Protein AF-A0AAQ4FGR3-F1 (afdb_monomer_lite)

Secondary structure (DSSP, 8-state):
--------S-------HHHHIIIIIII---SS------B-HHHHHHHHHHHHHHHHHHTTTHHHHHHHHHHHHHHHHHHHHHHHHHHHTSTTHHHHHHHHHS--GGGGG-HHHHHHHHHHHHHHHTTTSSHHHHHHTTS-TT--HHHHHHHHHHHHHHHHHHHHHHHHHHHHHHHHHTT-S-GGGG--S-TTTHIIIIIHHHHHTTSSS-HHHHHHHHHHHHHHHHHHHHHHHHHHHHHHHHHH-GGGGGGHHHHHHHHHHHHHHHHGGGGBTTHHHHHHHIIIIIIIHHHHHHHHHHHIIIIIIIIHHHHHHHHHHHHTSPPPHHHHHIIIIIHHHHHHHHHHHHIIIIIHHHHHHHHH--

Foldseek 3Di:
DDDDDDDDDDPPPDADPLLCCCQCPVLVAPPDPDDQDDFDVVVLVVLVVLLVLLLVQCLVHPVSLVVLCVCLVPLLVVLLVVLLVLLVVFPQLVLLVCVLPVDPVVCVPPVVVVLVVVLCLCVLLVPLLQLVVLVVVPDDLQDPVVVVVVVSSVVSVVVVVSNSSSLSSLLRRVCVVVVHSDSVVLQDNDPDCSSLRRSVLVSLVVRPDPSVVSNVSSVVSVSSNVSSVSSSNLSSVLVVCCVVPVVCVVVSSVSSSVVSVVCSVVCSSLSGSCNVVVVVCCCVPVPSVVSLVSNLVVLCCAPPVVHLVVVQVSVCVSNVHHDDPVVSCCSNPVSNVSSVVSVVCCCVVPVVVVVVVVPVPD

pLDDT: mean 85.27, std 15.34, range [27.86, 97.88]

Sequence (362 aa):
MVEINSTFESSENATSSSEQYFRKYVLKDSGGFTLPSALDWRMALCLLLCWVCEGVSTLRGVQSIGKVTYVTSTFPYVVLLSLLAVALLQDGAVNGLKAFFVPQWERILDIEVWFKACEQSFFSLGIGIGFLVMYSSYNDFRHKVGRDAFLISIADTVTSLLAGCVVFATLGSLAHKLGTDDISQVLKGGANLGLAFVTYPEALTRIPFIPQLWSALFFFMLFLLGLGSGVAAVQAIVTVFMDQFPQLKERRSLVSISICVVSFGTGLVLCTDSGSLLRLLFDNYGVGRATFLYAVFEVVGVVWIYGWKNIVEDIEYMLEASISWYWKITWGVLSPVSLIVSDFSFRFYFLAPVGRRVFFES

Radius of gyration: 23.92 Å; chains: 1; bounding box: 80×50×67 Å

Organism: Amblyomma americanum (NCBI:txid6943)

Structure (mmCIF, N/CA/C/O backbone):
data_AF-A0AAQ4FGR3-F1
#
_entry.id   AF-A0AAQ4FGR3-F1
#
loop_
_atom_site.group_PDB
_atom_site.id
_atom_site.type_symbol
_atom_site.label_atom_id
_atom_site.label_alt_id
_atom_site.label_comp_id
_atom_site.label_asym_id
_atom_site.label_entity_id
_atom_site.label_seq_id
_atom_site.pdbx_PDB_ins_code
_atom_site.Cartn_x
_atom_site.Cartn_y
_atom_site.Cartn_z
_atom_site.occupancy
_atom_site.B_iso_or_equiv
_atom_site.auth_seq_id
_atom_site.auth_comp_id
_atom_site.auth_asym_id
_atom_site.auth_atom_id
_atom_site.pdbx_PDB_model_num
ATOM 1 N N . MET A 1 1 ? -51.787 -1.134 41.977 1.00 34.75 1 MET A N 1
ATOM 2 C CA . MET A 1 1 ? -51.231 -2.398 41.461 1.00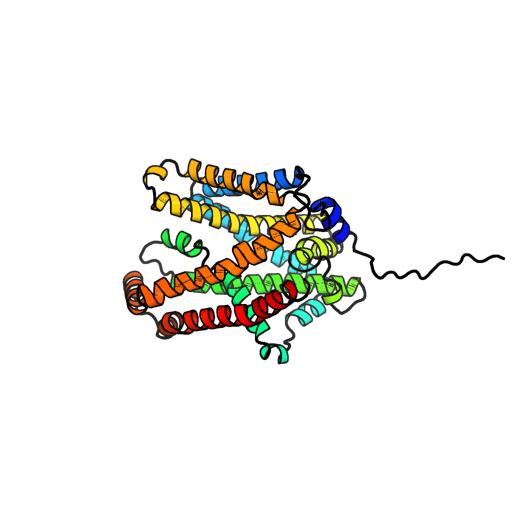 34.75 1 MET A CA 1
ATOM 3 C C . MET A 1 1 ? -51.643 -2.500 39.999 1.00 34.75 1 MET A C 1
ATOM 5 O O . MET A 1 1 ? -52.722 -2.993 39.723 1.00 34.75 1 MET A O 1
ATOM 9 N N . VAL A 1 2 ? -50.865 -1.901 39.095 1.00 27.86 2 VAL A N 1
ATOM 10 C CA . VAL A 1 2 ? -50.921 -2.154 37.645 1.00 27.86 2 VAL A CA 1
ATOM 11 C C . VAL A 1 2 ? -49.477 -2.030 37.166 1.00 27.86 2 VAL A C 1
ATOM 13 O O . VAL A 1 2 ? -48.814 -1.037 37.461 1.00 27.86 2 VAL A O 1
ATOM 16 N N . GLU A 1 3 ? -48.984 -3.112 36.578 1.00 27.91 3 GLU A N 1
ATOM 17 C CA . GLU A 1 3 ? -47.585 -3.401 36.281 1.00 27.91 3 GLU A CA 1
ATOM 18 C C . GLU A 1 3 ? -47.019 -2.536 35.150 1.00 27.91 3 GLU A C 1
ATOM 20 O O . GLU A 1 3 ? -47.664 -2.290 34.132 1.00 27.91 3 GLU A O 1
ATOM 25 N N . ILE A 1 4 ? -45.766 -2.115 35.336 1.00 33.88 4 ILE A N 1
ATOM 26 C CA . ILE A 1 4 ? -44.890 -1.597 34.287 1.00 33.88 4 ILE A CA 1
ATOM 27 C C . ILE A 1 4 ? -44.341 -2.824 33.558 1.00 33.88 4 ILE A C 1
ATOM 29 O O . ILE A 1 4 ? -43.437 -3.481 34.068 1.00 33.88 4 ILE A O 1
ATOM 33 N N . ASN A 1 5 ? -44.897 -3.149 32.392 1.00 28.62 5 ASN A N 1
ATOM 34 C CA . ASN A 1 5 ? -44.370 -4.218 31.551 1.00 28.62 5 ASN A CA 1
ATOM 35 C C . ASN A 1 5 ? -43.304 -3.631 30.617 1.00 28.62 5 ASN A C 1
ATOM 37 O O . ASN A 1 5 ? -43.600 -3.111 29.541 1.00 28.62 5 ASN A O 1
ATOM 41 N N . SER A 1 6 ? -42.060 -3.644 31.084 1.00 37.97 6 SER A N 1
ATOM 42 C CA . SER A 1 6 ? -40.881 -3.513 30.239 1.00 37.97 6 SER A CA 1
ATOM 43 C C . SER A 1 6 ? -40.409 -4.900 29.801 1.00 37.97 6 SER A C 1
ATOM 45 O O . SER A 1 6 ? -40.570 -5.874 30.530 1.00 37.97 6 SER A O 1
ATOM 47 N N . THR A 1 7 ? -39.721 -4.922 28.657 1.00 35.66 7 THR A N 1
ATOM 48 C CA . THR A 1 7 ? -38.793 -5.947 28.138 1.00 35.66 7 THR A CA 1
ATOM 49 C C . THR A 1 7 ? -39.303 -6.929 27.075 1.00 35.66 7 THR A C 1
ATOM 51 O O . THR A 1 7 ? -40.356 -7.540 27.202 1.00 35.66 7 THR A O 1
ATOM 54 N N . PHE A 1 8 ? -38.434 -7.087 26.063 1.00 34.16 8 PHE A N 1
ATOM 55 C CA . PHE A 1 8 ? -38.411 -8.075 24.975 1.00 34.16 8 PHE A CA 1
ATOM 56 C C . PHE A 1 8 ? -39.063 -7.714 23.630 1.00 34.16 8 PHE A C 1
ATOM 58 O O . PHE A 1 8 ? -39.776 -8.516 23.042 1.00 34.16 8 PHE A O 1
ATOM 65 N N . GLU A 1 9 ? -38.665 -6.577 23.050 1.00 29.97 9 GLU A N 1
ATOM 66 C CA . GLU A 1 9 ? -38.444 -6.516 21.595 1.00 29.97 9 GLU A CA 1
ATOM 67 C C . GLU A 1 9 ? -36.927 -6.540 21.325 1.00 29.97 9 GLU A C 1
ATOM 69 O O . GLU A 1 9 ? -36.209 -5.565 21.532 1.00 29.97 9 GLU A O 1
ATOM 74 N N . SER A 1 10 ? -36.445 -7.737 20.984 1.00 32.75 10 SER A N 1
ATOM 75 C CA . SER A 1 10 ? -35.204 -8.091 20.273 1.00 32.75 10 SER A CA 1
ATOM 76 C C . SER A 1 10 ? -34.158 -6.985 20.025 1.00 32.75 10 SER A C 1
ATOM 78 O O . SER A 1 10 ? -34.197 -6.259 19.031 1.00 32.75 10 SER A O 1
ATOM 80 N N . SER A 1 11 ? -33.118 -6.976 20.863 1.00 36.41 11 SER A N 1
ATOM 81 C CA . SER A 1 11 ? -31.821 -6.317 20.639 1.00 36.41 11 SER A CA 1
ATOM 82 C C . SER A 1 11 ? -30.967 -7.057 19.582 1.00 36.41 11 SER A C 1
ATOM 84 O O . SER A 1 11 ? -29.816 -7.398 19.844 1.00 36.41 11 SER A O 1
ATOM 86 N N . GLU A 1 12 ? -31.499 -7.330 18.388 1.00 43.62 12 GLU A N 1
ATOM 87 C CA . GLU A 1 12 ? -30.732 -7.990 17.306 1.00 43.62 12 GLU A CA 1
ATOM 88 C C . GLU A 1 12 ? -30.116 -7.009 16.287 1.00 43.62 12 GLU A C 1
ATOM 90 O O . GLU A 1 12 ? -29.314 -7.416 15.459 1.00 43.62 12 GLU A O 1
ATOM 95 N N . ASN A 1 13 ? -30.390 -5.700 16.392 1.00 48.69 13 ASN A N 1
ATOM 96 C CA . ASN A 1 13 ? -29.859 -4.668 15.478 1.00 48.69 13 ASN A CA 1
ATOM 97 C C . ASN A 1 13 ? -29.156 -3.492 16.193 1.00 48.69 13 ASN A C 1
ATOM 99 O O . ASN A 1 13 ? -29.149 -2.358 15.707 1.00 48.69 13 ASN A O 1
ATOM 103 N N . ALA A 1 14 ? -28.564 -3.723 17.368 1.00 63.44 14 ALA A N 1
ATOM 104 C CA . ALA A 1 14 ? -27.806 -2.689 18.071 1.00 63.44 14 ALA A CA 1
ATOM 105 C C . ALA A 1 14 ? -26.410 -2.496 17.437 1.00 63.44 14 ALA A C 1
ATOM 107 O O . ALA A 1 14 ? -25.442 -3.158 17.798 1.00 63.44 14 ALA A O 1
ATOM 108 N N . THR A 1 15 ? -26.293 -1.570 16.481 1.00 74.94 15 THR A N 1
ATOM 109 C CA . THR A 1 15 ? -25.000 -1.140 15.905 1.00 74.94 15 THR A CA 1
ATOM 110 C C . THR A 1 15 ? -24.179 -0.349 16.928 1.00 74.94 15 THR A C 1
ATOM 112 O O . THR A 1 15 ? -24.751 0.470 17.653 1.00 74.94 15 THR A O 1
ATOM 115 N N . SER A 1 16 ? -22.850 -0.508 16.961 1.00 81.06 16 SER A N 1
ATOM 116 C CA . SER A 1 16 ? -22.011 0.245 17.907 1.00 81.06 16 SER A CA 1
ATOM 117 C C . SER A 1 16 ? -21.989 1.749 17.613 1.00 81.06 16 SER A C 1
ATOM 119 O O . SER A 1 16 ? -22.171 2.189 16.476 1.00 81.06 16 SER A O 1
ATOM 121 N N . SER A 1 17 ? -21.704 2.562 18.636 1.00 86.69 17 SER A N 1
ATOM 122 C CA . SER A 1 17 ? -21.583 4.018 18.476 1.00 86.69 17 SER A CA 1
ATOM 123 C C . SER A 1 17 ? -20.486 4.413 17.480 1.00 86.69 17 SER A C 1
ATOM 125 O O . SER A 1 17 ? -20.657 5.380 16.741 1.00 86.69 17 SER A O 1
ATOM 127 N N . SER A 1 18 ? -19.380 3.659 17.421 1.00 86.25 18 SER A N 1
ATOM 128 C CA . SER A 1 18 ? -18.314 3.878 16.434 1.00 86.25 18 SER A CA 1
ATOM 129 C C . SER A 1 18 ? -18.787 3.583 15.010 1.00 86.25 18 SER A C 1
ATOM 131 O O . SER A 1 18 ? -18.474 4.340 14.092 1.00 86.25 18 SER A O 1
ATOM 133 N N . GLU A 1 19 ? -19.600 2.542 14.821 1.00 86.06 19 GLU A N 1
ATOM 134 C CA . GLU A 1 19 ? -20.163 2.194 13.517 1.00 86.06 19 GLU A CA 1
ATOM 135 C C . GLU A 1 19 ? -21.162 3.245 13.038 1.00 86.06 19 GLU A C 1
ATOM 137 O O . GLU A 1 19 ? -21.100 3.690 11.890 1.00 86.06 19 GLU A O 1
ATOM 142 N N . GLN A 1 20 ? -22.049 3.699 13.928 1.00 87.38 20 GLN A N 1
ATOM 143 C CA . GLN A 1 20 ? -22.997 4.766 13.613 1.00 87.38 20 GLN A CA 1
ATOM 144 C C . GLN A 1 20 ? -22.287 6.075 13.280 1.00 87.38 20 GLN A C 1
ATOM 146 O O . GLN A 1 20 ? -22.668 6.740 12.316 1.00 87.38 20 GLN A O 1
ATOM 151 N N . TYR A 1 21 ? -21.246 6.431 14.037 1.00 90.25 21 TYR A N 1
ATOM 152 C CA . TYR A 1 21 ? -20.429 7.605 13.751 1.00 90.25 21 TYR A CA 1
ATOM 153 C C . TYR A 1 21 ? -19.789 7.503 12.363 1.00 90.25 21 TYR A C 1
ATOM 155 O O . TYR A 1 21 ? -19.942 8.408 11.543 1.00 90.25 21 TYR A O 1
ATOM 163 N N . PHE A 1 22 ? -19.139 6.381 12.052 1.00 89.19 22 PHE A N 1
ATOM 164 C CA . PHE A 1 22 ? -18.486 6.209 10.759 1.00 89.19 22 PHE A CA 1
ATOM 165 C C . PHE A 1 22 ? -19.486 6.240 9.593 1.00 89.19 22 PHE A C 1
ATOM 167 O O . PHE A 1 22 ? -19.300 6.994 8.642 1.00 89.19 22 PHE A O 1
ATOM 174 N N . ARG A 1 23 ? -20.597 5.501 9.681 1.00 86.25 23 ARG A N 1
ATOM 175 C CA . ARG A 1 23 ? -21.590 5.434 8.597 1.00 86.25 23 ARG A CA 1
ATOM 176 C C . ARG A 1 23 ? -22.371 6.732 8.408 1.00 86.25 23 ARG A C 1
ATOM 178 O O . ARG A 1 23 ? -22.499 7.206 7.284 1.00 86.25 23 ARG A O 1
ATOM 185 N N . LYS A 1 24 ? -22.901 7.314 9.488 1.00 86.44 24 LYS A N 1
ATOM 186 C CA . LYS A 1 24 ? -23.824 8.459 9.397 1.00 86.44 24 LYS A CA 1
ATOM 187 C C . LYS A 1 24 ? -23.121 9.809 9.406 1.00 86.44 24 LYS A C 1
ATOM 189 O O . LYS A 1 24 ? -23.613 10.737 8.775 1.00 86.44 24 LYS A O 1
ATOM 194 N N . TYR A 1 25 ? -22.013 9.944 10.134 1.00 88.56 25 TYR A N 1
ATOM 195 C CA . TYR A 1 25 ? -21.325 11.228 10.279 1.00 88.56 25 TYR A CA 1
ATOM 196 C C . TYR A 1 25 ? -20.150 11.378 9.312 1.00 88.56 25 TYR A C 1
ATOM 198 O O . TYR A 1 25 ? -20.021 12.432 8.693 1.00 88.56 25 TYR A O 1
ATOM 206 N N . VAL A 1 26 ? -19.305 10.347 9.187 1.00 88.75 26 VAL A N 1
ATOM 207 C CA . VAL A 1 26 ? -18.099 10.401 8.341 1.00 88.75 26 VAL A CA 1
ATOM 208 C C . VAL A 1 26 ? -18.427 10.120 6.876 1.00 88.75 26 VAL A C 1
ATOM 210 O O . VAL A 1 26 ? -18.054 10.911 6.018 1.00 88.75 26 VAL A O 1
ATOM 213 N N . LEU A 1 27 ? -19.112 9.008 6.591 1.00 86.56 27 LEU A N 1
ATOM 214 C CA . LEU A 1 27 ? -19.448 8.607 5.220 1.00 86.56 27 LEU A CA 1
ATOM 215 C C . LEU A 1 27 ? -20.730 9.260 4.700 1.00 86.56 27 LEU A C 1
ATOM 217 O O . LEU A 1 27 ? -20.832 9.499 3.504 1.00 86.56 27 LEU A O 1
ATOM 221 N N . LYS A 1 28 ? -21.697 9.533 5.589 1.00 85.81 28 LYS A N 1
ATOM 222 C CA . LYS A 1 28 ? -23.061 9.967 5.226 1.00 85.81 28 LYS A CA 1
ATOM 223 C C . LYS A 1 28 ? -23.691 9.046 4.174 1.00 85.81 28 LYS A C 1
ATOM 225 O O . LYS A 1 28 ? -24.294 9.511 3.212 1.00 85.81 28 LYS A O 1
ATOM 230 N N . ASP A 1 29 ? -23.511 7.743 4.376 1.00 75.69 29 ASP A N 1
ATOM 231 C CA . ASP A 1 29 ? -23.893 6.711 3.413 1.00 75.69 29 ASP A CA 1
ATOM 232 C C . ASP A 1 29 ? -25.408 6.739 3.148 1.00 75.69 29 ASP A C 1
ATOM 234 O O . ASP A 1 29 ? -26.209 6.744 4.091 1.00 75.69 29 ASP A O 1
ATOM 238 N N . SER A 1 30 ? -25.796 6.756 1.871 1.00 69.06 30 SER A N 1
ATOM 239 C CA . SER A 1 30 ? -27.199 6.752 1.440 1.00 69.06 30 SER A CA 1
ATOM 240 C C . SER A 1 30 ? -27.869 5.378 1.572 1.00 69.06 30 SER A C 1
ATOM 242 O O . SER A 1 30 ? -29.092 5.279 1.463 1.00 69.06 30 SER A O 1
ATOM 244 N N . GLY A 1 31 ? -27.104 4.315 1.850 1.00 64.81 31 GLY A N 1
ATOM 245 C CA . GLY A 1 31 ? -27.625 2.967 2.086 1.00 64.81 31 GLY A CA 1
ATOM 246 C C . GLY A 1 31 ? -27.984 2.184 0.818 1.00 64.81 31 GLY A C 1
ATOM 247 O O . GLY A 1 31 ? -28.632 1.143 0.926 1.00 64.81 31 GLY A O 1
ATOM 248 N N . GLY A 1 32 ? -27.572 2.640 -0.371 1.00 64.62 32 GLY A N 1
ATOM 249 C CA . GLY A 1 32 ? -27.809 1.948 -1.644 1.00 64.62 32 GLY A CA 1
ATOM 250 C C . GLY A 1 32 ? -27.098 2.588 -2.843 1.00 64.62 32 GLY A C 1
ATOM 251 O O . GLY A 1 32 ? -26.459 3.628 -2.716 1.00 64.62 32 GLY A O 1
ATOM 252 N N . PHE A 1 33 ? -27.209 1.971 -4.030 1.00 66.00 33 PHE A N 1
ATOM 253 C CA . PHE A 1 33 ? -26.693 2.552 -5.281 1.00 66.00 33 PHE A CA 1
ATOM 254 C C . PHE A 1 33 ? -27.638 3.660 -5.766 1.00 66.00 33 PHE A C 1
ATOM 256 O O . PHE A 1 33 ? -28.477 3.463 -6.643 1.00 66.00 33 PHE A O 1
ATOM 263 N N . THR A 1 34 ? -27.543 4.825 -5.136 1.00 67.81 34 THR A N 1
ATOM 264 C CA . THR A 1 34 ? -28.207 6.054 -5.574 1.00 67.81 34 THR A CA 1
ATOM 265 C C . THR A 1 34 ? -27.276 6.854 -6.479 1.00 67.81 34 THR A C 1
ATOM 267 O O . THR A 1 34 ? -26.056 6.719 -6.393 1.00 67.81 34 THR A O 1
ATOM 270 N N . LEU A 1 35 ? -27.827 7.696 -7.361 1.00 71.25 35 LEU A N 1
ATOM 271 C CA . LEU A 1 35 ? -26.987 8.669 -8.062 1.00 71.25 35 LEU A CA 1
ATOM 272 C C . LEU A 1 35 ? -26.280 9.553 -7.015 1.00 71.25 35 LEU A C 1
ATOM 274 O O . LEU A 1 35 ? -26.963 9.991 -6.086 1.00 71.25 35 LEU A O 1
ATOM 278 N N . PRO A 1 36 ? -24.972 9.845 -7.168 1.00 73.50 36 PRO A N 1
ATOM 279 C CA . PRO A 1 36 ? -24.259 10.753 -6.276 1.00 73.50 36 PRO A CA 1
ATOM 280 C C . PRO A 1 36 ? -25.017 12.075 -6.156 1.00 73.50 36 PRO A C 1
ATOM 282 O O . PRO A 1 36 ? -25.171 12.788 -7.150 1.00 73.50 36 PRO A O 1
ATOM 285 N N . SER A 1 37 ? -25.539 12.375 -4.967 1.00 73.00 37 SER A N 1
ATOM 286 C CA . SER A 1 37 ? -26.516 13.459 -4.808 1.00 73.00 37 SER A CA 1
ATOM 287 C C . SER A 1 37 ? -25.929 14.678 -4.101 1.00 73.00 37 SER A C 1
ATOM 289 O O . SER A 1 37 ? -26.209 15.816 -4.484 1.00 73.00 37 SER A O 1
ATOM 291 N N . ALA A 1 38 ? -25.055 14.453 -3.117 1.00 82.44 38 ALA A N 1
ATOM 292 C CA . ALA A 1 38 ? -24.454 15.507 -2.312 1.00 82.44 38 ALA A CA 1
ATOM 293 C C . ALA A 1 38 ? -22.955 15.270 -2.102 1.00 82.44 38 ALA A C 1
ATOM 295 O O . ALA A 1 38 ? -22.536 14.209 -1.642 1.00 82.44 38 ALA A O 1
ATOM 296 N N . LEU A 1 39 ? -22.150 16.292 -2.404 1.00 90.12 39 LEU A N 1
ATOM 297 C CA . LEU A 1 39 ? -20.720 16.319 -2.103 1.00 90.12 39 LEU A CA 1
ATOM 298 C C . LEU A 1 39 ? -20.502 16.690 -0.631 1.00 90.12 39 LEU A C 1
ATOM 300 O O . LEU A 1 39 ? -20.933 17.757 -0.183 1.00 90.12 39 LEU A O 1
ATOM 304 N N . ASP A 1 40 ? -19.769 15.864 0.114 1.00 91.81 40 ASP A N 1
ATOM 305 C CA . ASP A 1 40 ? -19.286 16.238 1.438 1.00 91.81 40 ASP A CA 1
ATOM 306 C C . ASP A 1 40 ? -18.038 17.119 1.320 1.00 91.81 40 ASP A C 1
ATOM 308 O O . ASP A 1 40 ? -16.927 16.654 1.051 1.00 91.81 40 ASP A O 1
ATOM 312 N N . TRP A 1 41 ? -18.213 18.416 1.573 1.00 92.88 41 TRP A N 1
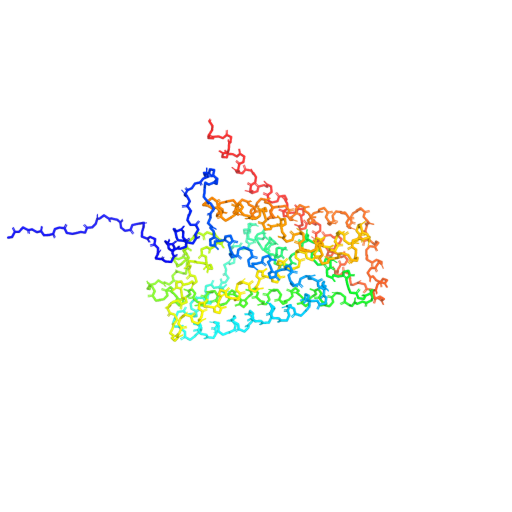ATOM 313 C CA . TRP A 1 41 ? -17.126 19.392 1.518 1.00 92.88 41 TRP A CA 1
ATOM 314 C C . TRP A 1 41 ? -15.984 19.095 2.504 1.00 92.88 41 TRP A C 1
ATOM 316 O O . TRP A 1 41 ? -14.841 19.461 2.231 1.00 92.88 41 TRP A O 1
ATOM 326 N N . ARG A 1 42 ? -16.257 18.432 3.639 1.00 94.62 42 ARG A N 1
ATOM 327 C CA . ARG A 1 42 ? -15.224 18.073 4.624 1.00 94.62 42 ARG A CA 1
ATOM 328 C C . ARG A 1 42 ? -14.339 16.968 4.074 1.00 94.62 42 ARG A C 1
ATOM 330 O O . ARG A 1 42 ? -13.120 17.066 4.168 1.00 94.62 42 ARG A O 1
ATOM 337 N N . MET A 1 43 ? -14.951 15.958 3.455 1.00 93.31 43 MET A N 1
ATOM 338 C CA . MET A 1 43 ? -14.214 14.886 2.791 1.00 93.31 43 MET A CA 1
ATOM 339 C C . MET A 1 43 ? -13.436 15.424 1.587 1.00 93.31 43 MET A C 1
ATOM 341 O O . MET A 1 43 ? -12.268 15.084 1.420 1.00 93.31 43 MET A O 1
ATOM 345 N N . ALA A 1 44 ? -14.032 16.335 0.812 1.00 95.94 44 ALA A N 1
ATOM 346 C CA . ALA A 1 44 ? -13.350 17.007 -0.292 1.00 95.94 44 ALA A CA 1
ATOM 347 C C . ALA A 1 44 ? -12.133 17.825 0.181 1.00 95.94 44 ALA A C 1
ATOM 349 O O . ALA A 1 44 ? -11.099 17.817 -0.482 1.00 95.94 44 ALA A O 1
ATOM 350 N N . LEU A 1 45 ? -12.209 18.489 1.341 1.00 97.00 45 LEU A N 1
ATOM 351 C CA . LEU A 1 45 ? -11.071 19.209 1.924 1.00 97.00 45 LEU A CA 1
ATOM 352 C C . LEU A 1 45 ? -9.964 18.251 2.384 1.00 97.00 45 LEU A C 1
ATOM 354 O O . LEU A 1 45 ? -8.789 18.522 2.138 1.00 97.00 45 LEU A O 1
ATOM 358 N N . CYS A 1 46 ? -10.317 17.120 2.999 1.00 96.75 46 CYS A N 1
ATOM 359 C CA . CYS A 1 46 ? -9.350 16.073 3.337 1.00 96.75 46 CYS A CA 1
ATOM 360 C C . CYS A 1 46 ? -8.685 15.493 2.080 1.00 96.75 46 CYS A C 1
ATOM 362 O O . CYS A 1 46 ? -7.468 15.336 2.051 1.00 96.75 46 CYS A O 1
ATOM 364 N N . LEU A 1 47 ? -9.460 15.237 1.021 1.00 96.75 47 LEU A N 1
ATOM 365 C CA . LEU A 1 47 ? -8.941 14.771 -0.264 1.00 96.75 47 LEU A CA 1
ATOM 366 C C . LEU A 1 47 ? -7.988 15.803 -0.884 1.00 96.75 47 LEU A C 1
ATOM 368 O O . LEU A 1 47 ? -6.910 15.440 -1.350 1.00 96.75 47 LEU A O 1
ATOM 372 N N . LEU A 1 48 ? -8.351 17.089 -0.850 1.00 97.88 48 LEU A N 1
ATOM 373 C CA . LEU A 1 48 ? -7.490 18.179 -1.309 1.00 97.88 48 LEU A CA 1
ATOM 374 C C . LEU A 1 48 ? -6.168 18.198 -0.537 1.00 97.88 48 LEU A C 1
ATOM 376 O O . LEU A 1 48 ? -5.110 18.311 -1.149 1.00 97.88 48 LEU A O 1
ATOM 380 N N . LEU A 1 49 ? -6.218 18.055 0.791 1.00 97.50 49 LEU A N 1
ATOM 381 C CA . LEU A 1 49 ? -5.021 17.988 1.627 1.00 97.50 49 LEU A CA 1
ATOM 382 C C . LEU A 1 49 ? -4.114 16.821 1.213 1.00 97.50 49 LEU A C 1
ATOM 384 O O . LEU A 1 49 ? -2.914 17.035 1.049 1.00 97.50 49 LEU A O 1
ATOM 388 N N . CYS A 1 50 ? -4.669 15.625 0.982 1.00 97.19 50 CYS A N 1
ATOM 389 C CA . CYS A 1 50 ? -3.903 14.469 0.507 1.00 97.19 50 CYS A CA 1
ATOM 390 C C . CYS A 1 50 ? -3.184 14.773 -0.816 1.00 97.19 50 CYS A C 1
ATOM 392 O O . CYS A 1 50 ? -1.964 14.633 -0.891 1.00 97.19 50 CYS A O 1
ATOM 394 N N . TRP A 1 51 ? -3.897 15.282 -1.827 1.00 97.69 51 TRP A N 1
ATOM 395 C CA . TRP A 1 51 ? -3.297 15.601 -3.129 1.00 97.69 51 TRP A CA 1
ATOM 396 C C . TRP A 1 51 ? -2.282 16.742 -3.070 1.00 97.69 51 TRP A C 1
ATOM 398 O O . TRP A 1 51 ? -1.294 16.718 -3.802 1.00 97.69 51 TRP A O 1
ATOM 408 N N . VAL A 1 52 ? -2.477 17.729 -2.191 1.00 97.00 52 VAL A N 1
ATOM 409 C CA . VAL A 1 52 ? -1.479 18.779 -1.945 1.00 97.00 52 VAL A CA 1
ATOM 410 C C . VAL A 1 52 ? -0.218 18.175 -1.329 1.00 97.00 52 VAL A C 1
ATOM 412 O O . VAL A 1 52 ? 0.881 18.466 -1.800 1.00 97.00 52 VAL A O 1
ATOM 415 N N . CYS A 1 53 ? -0.348 17.309 -0.321 1.00 96.12 53 CYS A N 1
ATOM 416 C CA . CYS A 1 53 ? 0.789 16.620 0.285 1.00 96.12 53 CYS A CA 1
ATOM 417 C C . CYS A 1 53 ? 1.541 15.746 -0.732 1.00 96.12 53 CYS A C 1
ATOM 419 O O . CYS A 1 53 ? 2.771 15.804 -0.788 1.00 96.12 53 CYS A O 1
ATOM 421 N N . GLU A 1 54 ? 0.836 14.983 -1.568 1.00 95.69 54 GLU A N 1
ATOM 422 C CA . GLU A 1 54 ? 1.438 14.156 -2.623 1.00 95.69 54 GLU A CA 1
ATOM 423 C C . GLU A 1 54 ? 2.118 14.995 -3.712 1.00 95.69 54 GLU A C 1
ATOM 425 O O . GLU A 1 54 ? 3.266 14.732 -4.090 1.00 95.69 54 GLU A O 1
ATOM 430 N N . GLY A 1 55 ? 1.453 16.056 -4.174 1.00 94.69 55 GLY A N 1
ATOM 431 C CA . GLY A 1 55 ? 1.992 16.987 -5.161 1.00 94.69 55 GLY A CA 1
ATOM 432 C C . GLY A 1 55 ? 3.278 17.635 -4.663 1.00 94.69 55 GLY A C 1
ATOM 433 O O . GLY A 1 55 ? 4.311 17.538 -5.322 1.00 94.69 55 GLY A O 1
ATOM 434 N N . VAL A 1 56 ? 3.258 18.202 -3.450 1.00 94.12 56 VAL A N 1
ATOM 435 C CA . VAL A 1 56 ? 4.444 18.796 -2.806 1.00 94.12 56 VAL A CA 1
ATOM 436 C C . VAL A 1 56 ? 5.577 17.774 -2.674 1.00 94.12 56 VAL A C 1
ATOM 438 O O . VAL A 1 56 ? 6.729 18.090 -2.981 1.00 94.12 56 VAL A O 1
ATOM 441 N N . SER A 1 57 ? 5.257 16.538 -2.283 1.00 94.62 57 SER A N 1
ATOM 442 C CA . SER A 1 57 ? 6.237 15.460 -2.108 1.00 94.62 57 SER A CA 1
ATOM 443 C C . SER A 1 57 ? 6.937 15.065 -3.412 1.00 94.62 57 SER A C 1
ATOM 445 O O . SER A 1 57 ? 8.105 14.671 -3.379 1.00 94.62 57 SER A O 1
ATOM 447 N N . THR A 1 58 ? 6.273 15.221 -4.562 1.00 94.00 58 THR A N 1
ATOM 448 C CA . THR A 1 58 ? 6.795 14.832 -5.884 1.00 94.00 58 THR A CA 1
ATOM 449 C C . THR A 1 58 ? 7.416 15.983 -6.688 1.00 94.00 58 THR A C 1
ATOM 451 O O . THR A 1 58 ? 8.044 15.727 -7.718 1.00 94.00 58 THR A O 1
ATOM 454 N N . LEU A 1 59 ? 7.361 17.239 -6.212 1.00 90.50 59 LEU A N 1
ATOM 455 C CA . LEU A 1 59 ? 7.842 18.421 -6.957 1.00 90.50 59 LEU A CA 1
ATOM 456 C C . LEU A 1 59 ? 9.302 18.328 -7.423 1.00 90.50 59 LEU A C 1
ATOM 458 O O . LEU A 1 59 ? 9.617 18.739 -8.538 1.00 90.50 59 LEU A O 1
ATOM 462 N N . ARG A 1 60 ? 10.201 17.800 -6.579 1.00 88.62 60 ARG A N 1
ATOM 463 C CA . ARG A 1 60 ? 11.622 17.578 -6.937 1.00 88.62 60 ARG A CA 1
ATOM 464 C C . ARG A 1 60 ? 11.922 16.125 -7.298 1.00 88.62 60 ARG A C 1
ATOM 466 O O . ARG A 1 60 ? 13.081 15.715 -7.333 1.00 88.62 60 ARG A O 1
ATOM 473 N N . GLY A 1 61 ? 10.884 15.334 -7.542 1.00 89.25 61 GLY A N 1
ATOM 474 C CA . GLY A 1 61 ? 11.024 13.940 -7.907 1.00 89.25 61 GLY A CA 1
ATOM 475 C C . GLY A 1 61 ? 11.576 13.039 -6.823 1.00 89.25 61 GLY A C 1
ATOM 476 O O . GLY A 1 61 ? 11.416 13.313 -5.636 1.00 89.25 61 GLY A O 1
ATOM 477 N N . VAL A 1 62 ? 12.291 11.994 -7.250 1.00 86.50 62 VAL A N 1
ATOM 478 C CA . VAL A 1 62 ? 12.843 10.954 -6.367 1.00 86.50 62 VAL A CA 1
ATOM 479 C C . VAL A 1 62 ? 13.725 11.489 -5.238 1.00 86.50 62 VAL A C 1
ATOM 481 O O . VAL A 1 62 ? 13.739 10.914 -4.156 1.00 86.50 62 VAL A O 1
ATOM 484 N N . GLN A 1 63 ? 14.379 12.640 -5.424 1.00 86.56 63 GLN A N 1
ATOM 485 C CA . GLN A 1 63 ? 15.154 13.288 -4.361 1.00 86.56 63 GLN A CA 1
ATOM 486 C C . GLN A 1 63 ? 14.279 13.819 -3.214 1.00 86.56 63 GLN A C 1
ATOM 488 O O . GLN A 1 63 ? 14.694 13.795 -2.057 1.00 86.56 63 GLN A O 1
ATOM 493 N N . SER A 1 64 ? 13.089 14.342 -3.525 1.00 89.94 64 SER A N 1
ATOM 494 C CA . SER A 1 64 ? 12.116 14.776 -2.514 1.00 89.94 64 SER A CA 1
ATOM 495 C C . SER A 1 64 ? 11.408 13.575 -1.904 1.00 89.94 64 SER A C 1
ATOM 497 O O . SER A 1 64 ? 11.290 13.493 -0.684 1.00 89.94 64 SER A O 1
ATOM 499 N N . ILE A 1 65 ? 11.033 12.607 -2.741 1.00 90.81 65 ILE A N 1
ATOM 500 C CA . ILE A 1 65 ? 10.372 11.375 -2.306 1.00 90.81 65 ILE A CA 1
ATOM 501 C C . ILE A 1 65 ? 11.234 10.650 -1.281 1.00 90.81 65 ILE A C 1
ATOM 503 O O . ILE A 1 65 ? 10.751 10.399 -0.188 1.00 90.81 65 ILE A O 1
ATOM 507 N N . GLY A 1 66 ? 12.529 10.450 -1.549 1.00 88.62 66 GLY A N 1
ATOM 508 C CA . GLY A 1 66 ? 13.437 9.816 -0.591 1.00 88.62 66 GLY A CA 1
ATOM 509 C C . GLY A 1 66 ? 13.474 10.513 0.776 1.00 88.62 66 GLY A C 1
ATOM 510 O O . GLY A 1 66 ? 13.614 9.846 1.795 1.00 88.62 66 GLY A O 1
ATOM 511 N N . LYS A 1 67 ? 13.278 11.841 0.833 1.00 89.50 67 LYS A N 1
ATOM 512 C CA . LYS A 1 67 ? 13.184 12.589 2.101 1.00 89.50 67 LYS A CA 1
ATOM 513 C C . LYS A 1 67 ? 11.866 12.340 2.826 1.00 89.50 67 LYS A C 1
ATOM 515 O O . LYS A 1 67 ? 11.868 12.128 4.035 1.00 89.50 67 LYS A O 1
ATOM 520 N N . VAL A 1 68 ? 10.757 12.366 2.090 1.00 91.81 68 VAL A N 1
ATOM 521 C CA . VAL A 1 68 ? 9.414 12.091 2.621 1.00 91.81 68 VAL A CA 1
ATOM 522 C C . VAL A 1 68 ? 9.323 10.649 3.126 1.00 91.81 68 VAL A C 1
ATOM 524 O O . VAL A 1 68 ? 8.798 10.420 4.215 1.00 91.81 68 VAL A O 1
ATOM 527 N N . THR A 1 69 ? 9.931 9.704 2.403 1.00 89.94 69 THR A N 1
ATOM 528 C CA . THR A 1 69 ? 9.986 8.277 2.741 1.00 89.94 69 THR A CA 1
ATOM 529 C C . THR A 1 69 ? 10.594 8.017 4.115 1.00 89.94 69 THR A C 1
ATOM 531 O O . THR A 1 69 ? 10.109 7.128 4.812 1.00 89.94 69 THR A O 1
ATOM 534 N N . TYR A 1 70 ? 11.584 8.803 4.567 1.00 90.31 70 TYR A N 1
ATOM 535 C CA . TYR A 1 70 ? 12.116 8.647 5.928 1.00 90.31 70 TYR A CA 1
ATOM 536 C C . TYR A 1 70 ? 11.020 8.794 6.977 1.00 90.31 70 TYR A C 1
ATOM 538 O O . TYR A 1 70 ? 10.959 7.986 7.895 1.00 90.31 70 TYR A O 1
ATOM 546 N N . VAL A 1 71 ? 10.125 9.773 6.840 1.00 92.44 71 VAL A N 1
ATOM 547 C CA . VAL A 1 71 ? 9.032 9.970 7.801 1.00 92.44 71 VAL A CA 1
ATOM 548 C C . VAL A 1 71 ? 7.922 8.952 7.570 1.00 92.44 71 VAL A C 1
ATOM 550 O O . VAL A 1 71 ? 7.510 8.283 8.517 1.00 92.44 71 VAL A O 1
ATOM 553 N N . THR A 1 72 ? 7.461 8.794 6.324 1.00 92.50 72 THR A N 1
ATOM 554 C CA . THR A 1 72 ? 6.318 7.921 6.014 1.00 92.50 72 THR A CA 1
ATOM 555 C C . THR A 1 72 ? 6.604 6.446 6.269 1.00 92.50 72 THR A C 1
ATOM 557 O O . THR A 1 72 ? 5.674 5.710 6.570 1.00 92.50 72 THR A O 1
ATOM 560 N N . SER A 1 73 ? 7.869 6.016 6.213 1.00 89.81 73 SER A N 1
ATOM 561 C CA . SER A 1 73 ? 8.251 4.623 6.470 1.00 89.81 73 SER A CA 1
ATOM 562 C C . SER A 1 73 ? 8.657 4.368 7.916 1.00 89.81 73 SER A C 1
ATOM 564 O O . SER A 1 73 ? 8.353 3.300 8.423 1.00 89.81 73 SER A O 1
ATOM 566 N N . THR A 1 74 ? 9.322 5.303 8.610 1.00 93.06 74 THR A N 1
ATOM 567 C CA . THR A 1 74 ? 9.812 5.039 9.982 1.00 93.06 74 THR A CA 1
ATOM 568 C C . THR A 1 74 ? 8.762 5.288 11.058 1.00 93.06 74 THR A C 1
ATOM 570 O O . THR A 1 74 ? 8.669 4.513 12.011 1.00 93.06 74 THR A O 1
ATOM 573 N N . PHE A 1 75 ? 7.942 6.333 10.911 1.00 95.69 75 PHE A N 1
ATOM 574 C CA . PHE A 1 75 ? 6.942 6.696 11.913 1.00 95.69 75 PHE A CA 1
ATOM 575 C C . PHE A 1 75 ? 5.914 5.580 12.167 1.00 95.69 75 PHE A C 1
ATOM 577 O O . PHE A 1 75 ? 5.632 5.310 13.338 1.00 95.69 75 PHE A O 1
ATOM 584 N N . PRO A 1 76 ? 5.401 4.863 11.144 1.00 95.50 76 PRO A N 1
ATOM 585 C CA . PRO A 1 76 ? 4.518 3.727 11.381 1.00 95.50 76 PRO A CA 1
ATOM 586 C C . PRO A 1 76 ? 5.112 2.654 12.292 1.00 95.50 76 PRO A C 1
ATOM 588 O O . PRO A 1 76 ? 4.398 2.159 13.155 1.00 95.50 76 PRO A O 1
ATOM 591 N N . TYR A 1 77 ? 6.409 2.339 12.202 1.00 95.44 77 TYR A N 1
ATOM 592 C CA . TYR A 1 77 ? 7.019 1.366 13.119 1.00 95.44 77 TYR A CA 1
ATOM 593 C C . TYR A 1 77 ? 7.031 1.856 14.566 1.00 95.44 77 TYR A C 1
ATOM 595 O O . TYR A 1 77 ? 6.785 1.065 15.473 1.00 95.44 77 TYR A O 1
ATOM 603 N N . VAL A 1 78 ? 7.270 3.151 14.798 1.00 96.06 78 VAL A N 1
ATOM 604 C CA . VAL A 1 78 ? 7.202 3.736 16.148 1.00 96.06 78 VAL A CA 1
ATOM 605 C C . VAL A 1 78 ? 5.794 3.571 16.725 1.00 96.06 78 VAL A C 1
ATOM 607 O O . VAL A 1 78 ? 5.632 3.159 17.877 1.00 96.06 78 VAL A O 1
ATOM 610 N N . VAL A 1 79 ? 4.763 3.838 15.921 1.00 95.69 79 VAL A N 1
ATOM 611 C CA . VAL A 1 79 ? 3.363 3.691 16.342 1.00 95.69 79 VAL A CA 1
ATOM 612 C C . VAL A 1 79 ? 2.982 2.222 16.534 1.00 95.69 79 VAL A C 1
ATOM 614 O O . VAL A 1 79 ? 2.401 1.885 17.559 1.00 95.69 79 VAL A O 1
ATOM 617 N N . LEU A 1 80 ? 3.351 1.326 15.618 1.00 95.69 80 LEU A N 1
ATOM 618 C CA . LEU A 1 80 ? 3.065 -0.107 15.738 1.00 95.69 80 LEU A CA 1
ATOM 619 C C . LEU A 1 80 ? 3.731 -0.722 16.973 1.00 95.69 80 LEU A C 1
ATOM 621 O O . LEU A 1 80 ? 3.071 -1.432 17.725 1.00 95.69 80 LEU A O 1
ATOM 625 N N . LEU A 1 81 ? 5.008 -0.425 17.226 1.00 96.56 81 LEU A N 1
ATOM 626 C CA . LEU A 1 81 ? 5.724 -0.952 18.391 1.00 96.56 81 LEU A CA 1
ATOM 627 C C . LEU A 1 81 ? 5.160 -0.407 19.707 1.00 96.56 81 LEU A C 1
ATOM 629 O O . LEU A 1 81 ? 5.006 -1.160 20.667 1.00 96.56 81 LEU A O 1
ATOM 633 N N . SER A 1 82 ? 4.815 0.883 19.755 1.00 94.62 82 SER A N 1
ATOM 634 C CA . SER A 1 82 ? 4.203 1.479 20.948 1.00 94.62 82 SER A CA 1
ATOM 635 C C . SER A 1 82 ? 2.788 0.952 21.201 1.00 94.62 82 SER A C 1
ATOM 637 O O . SER A 1 82 ? 2.479 0.588 22.335 1.00 94.62 82 SER A O 1
ATOM 639 N N . LEU A 1 83 ? 1.955 0.818 20.164 1.00 93.69 83 LEU A N 1
ATOM 640 C CA . LEU A 1 83 ? 0.629 0.205 20.278 1.00 93.69 83 LEU A CA 1
ATOM 641 C C . LEU A 1 83 ? 0.713 -1.272 20.662 1.00 93.69 83 LEU A C 1
ATOM 643 O O . LEU A 1 83 ? -0.096 -1.715 21.471 1.00 93.69 83 LEU A O 1
ATOM 647 N N . LEU A 1 84 ? 1.694 -2.023 20.150 1.00 95.06 84 LEU A N 1
ATOM 648 C CA . LEU A 1 84 ? 1.913 -3.408 20.566 1.00 95.06 84 LEU A CA 1
ATOM 649 C C . LEU A 1 84 ? 2.248 -3.479 22.056 1.00 95.06 84 LEU A C 1
ATOM 651 O O . LEU A 1 84 ? 1.636 -4.260 22.778 1.00 95.06 84 LEU A O 1
ATOM 655 N N . ALA A 1 85 ? 3.184 -2.650 22.525 1.00 94.44 85 ALA A N 1
ATOM 656 C CA . ALA A 1 85 ? 3.557 -2.608 23.934 1.00 94.44 85 ALA A CA 1
ATOM 657 C C . ALA A 1 85 ? 2.344 -2.290 24.821 1.00 94.44 85 ALA A C 1
ATOM 659 O O . ALA A 1 85 ? 2.109 -2.974 25.811 1.00 94.44 85 ALA A O 1
ATOM 660 N N . VAL A 1 86 ? 1.528 -1.307 24.436 1.00 92.50 86 VAL A N 1
ATOM 661 C CA . VAL A 1 86 ? 0.315 -0.932 25.177 1.00 92.50 86 VAL A CA 1
ATOM 662 C C . VAL A 1 86 ? -0.764 -2.008 25.125 1.00 92.50 86 VAL A C 1
ATOM 664 O O . VAL A 1 86 ? -1.437 -2.235 26.129 1.00 92.50 86 VAL A O 1
ATOM 667 N N . ALA A 1 87 ? -0.947 -2.670 23.984 1.00 92.38 87 ALA A N 1
ATOM 668 C CA . ALA A 1 87 ? -1.900 -3.763 23.850 1.00 92.38 87 ALA A CA 1
ATOM 669 C C . ALA A 1 87 ? -1.495 -4.943 24.741 1.00 92.38 87 ALA A C 1
ATOM 671 O O . ALA A 1 87 ? -2.325 -5.459 25.475 1.00 92.38 87 ALA A O 1
ATOM 672 N N . LEU A 1 88 ? -0.212 -5.312 24.759 1.00 94.31 88 LEU A N 1
ATOM 673 C CA . LEU A 1 88 ? 0.304 -6.411 25.582 1.00 94.31 88 LEU A CA 1
ATOM 674 C C . LEU A 1 88 ? 0.173 -6.177 27.093 1.00 94.31 88 LEU A C 1
ATOM 676 O O . LEU A 1 88 ? 0.146 -7.145 27.848 1.00 94.31 88 LEU A O 1
ATOM 680 N N . LEU A 1 89 ? 0.086 -4.921 27.538 1.00 92.56 89 LEU A N 1
ATOM 681 C CA . LEU A 1 89 ? -0.171 -4.579 28.941 1.00 92.56 89 LEU A CA 1
ATOM 682 C C . LEU A 1 89 ? -1.639 -4.767 29.353 1.00 92.56 89 LEU A C 1
ATOM 684 O O . LEU A 1 89 ? -1.954 -4.637 30.534 1.00 92.56 89 LEU A O 1
ATOM 688 N N . GLN A 1 90 ? -2.544 -5.021 28.408 1.00 91.31 90 GLN A N 1
ATOM 689 C CA . GLN A 1 90 ? -3.963 -5.205 28.686 1.00 91.31 90 GLN A CA 1
ATOM 690 C C . GLN A 1 90 ? -4.333 -6.681 28.809 1.00 91.31 90 GLN A C 1
ATOM 692 O O . GLN A 1 90 ? -3.859 -7.540 28.060 1.00 91.31 90 GLN A O 1
ATOM 697 N N . ASP A 1 91 ? -5.279 -6.957 29.705 1.00 93.06 91 ASP A N 1
ATOM 698 C CA . ASP A 1 91 ? -5.884 -8.279 29.827 1.00 93.06 91 ASP A CA 1
ATOM 699 C C . ASP A 1 91 ? -6.532 -8.706 28.501 1.00 93.06 91 ASP A C 1
ATOM 701 O O . ASP A 1 91 ? -7.036 -7.875 27.742 1.00 93.06 91 ASP A O 1
ATOM 705 N N . GLY A 1 92 ? -6.483 -10.003 28.192 1.00 92.38 92 GLY A N 1
ATOM 706 C CA . GLY A 1 92 ? -7.019 -10.569 26.948 1.00 92.38 92 GLY A CA 1
ATOM 707 C C . GLY A 1 92 ? -6.104 -10.477 25.719 1.00 92.38 92 GLY A C 1
ATOM 708 O O . GLY A 1 92 ? -6.337 -11.195 24.745 1.00 92.38 92 GLY A O 1
ATOM 709 N N . ALA A 1 93 ? -5.022 -9.690 25.748 1.00 94.19 93 ALA A N 1
ATOM 710 C CA . ALA A 1 93 ? -4.138 -9.515 24.587 1.00 94.19 93 ALA A CA 1
ATOM 711 C C . ALA A 1 93 ? -3.492 -10.827 24.111 1.00 94.19 93 ALA A C 1
ATOM 713 O O . ALA A 1 93 ? -3.389 -11.095 22.913 1.00 94.19 93 ALA A O 1
ATOM 714 N N . VAL A 1 94 ? -3.103 -11.686 25.059 1.00 94.19 94 VAL A N 1
ATOM 715 C CA . VAL A 1 94 ? -2.513 -13.005 24.776 1.00 94.19 94 VAL A CA 1
ATOM 716 C C . VAL A 1 94 ? -3.515 -13.925 24.071 1.00 94.19 94 VAL A C 1
ATOM 718 O O . VAL A 1 94 ? -3.118 -14.668 23.177 1.00 94.19 94 VAL A O 1
ATOM 721 N N . ASN A 1 95 ? -4.806 -13.869 24.421 1.00 93.12 95 ASN A N 1
ATOM 722 C CA . ASN A 1 95 ? -5.849 -14.638 23.728 1.00 93.12 95 ASN A CA 1
ATOM 723 C C . ASN A 1 95 ? -5.990 -14.163 22.277 1.00 93.12 95 ASN A C 1
ATOM 725 O O . ASN A 1 95 ? -6.062 -14.984 21.364 1.00 93.12 95 ASN A O 1
ATOM 729 N N . GLY A 1 96 ? -5.893 -12.847 22.075 1.00 94.06 96 GLY A N 1
ATOM 730 C CA . GLY A 1 96 ? -5.720 -12.208 20.776 1.00 94.06 96 GLY A CA 1
ATOM 731 C C . GLY A 1 96 ? -4.615 -12.837 19.932 1.00 94.06 96 GLY A C 1
ATOM 732 O O . GLY A 1 96 ? -4.855 -13.367 18.849 1.00 94.06 96 GLY A O 1
ATOM 733 N N . LEU A 1 97 ? -3.391 -12.831 20.460 1.00 95.50 97 LEU A N 1
ATOM 734 C CA . LEU A 1 97 ? -2.225 -13.390 19.772 1.00 95.50 97 LEU A CA 1
ATOM 735 C C . LEU A 1 97 ? -2.323 -14.899 19.540 1.00 95.50 97 LEU A C 1
ATOM 737 O O . LEU A 1 97 ? -1.887 -15.382 18.497 1.00 95.50 97 LEU A O 1
ATOM 741 N N . LYS A 1 98 ? -2.918 -15.653 20.471 1.00 94.25 98 LYS A N 1
ATOM 742 C CA . LYS A 1 98 ? -3.191 -17.081 20.261 1.00 94.25 98 LYS A CA 1
ATOM 743 C C . LYS A 1 98 ? -4.103 -17.282 19.058 1.00 94.25 98 LYS A C 1
ATOM 745 O O . LYS A 1 98 ? -3.781 -18.097 18.206 1.00 94.25 98 LYS A O 1
ATOM 750 N N . ALA A 1 99 ? -5.186 -16.519 18.941 1.00 92.06 99 ALA A N 1
ATOM 751 C CA . ALA A 1 99 ? -6.071 -16.618 17.786 1.00 92.06 99 ALA A CA 1
ATOM 752 C C . ALA A 1 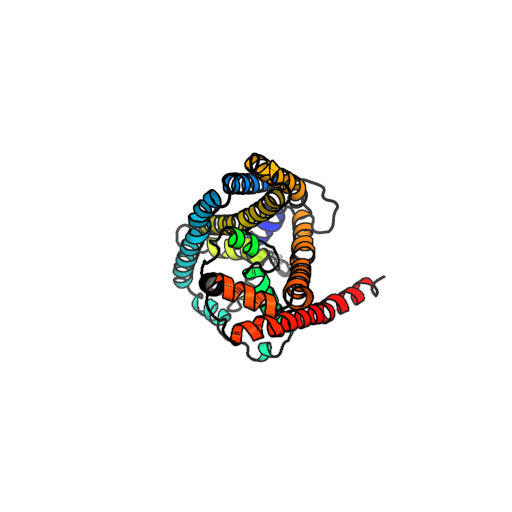99 ? -5.374 -16.265 16.460 1.00 92.06 99 ALA A C 1
ATOM 754 O O . ALA A 1 99 ? -5.746 -16.806 15.425 1.00 92.06 99 ALA A O 1
ATOM 755 N N . PHE A 1 100 ? -4.354 -15.399 16.486 1.00 94.12 100 PHE A N 1
ATOM 756 C CA . PHE A 1 100 ? -3.573 -15.062 15.294 1.00 94.12 100 PHE A CA 1
ATOM 757 C C . PHE A 1 100 ? -2.621 -16.184 14.854 1.00 94.12 100 PHE A C 1
ATOM 759 O O . PHE A 1 100 ? -2.491 -16.446 13.662 1.00 94.12 100 PHE A O 1
ATOM 766 N N . PHE A 1 101 ? -1.949 -16.843 15.804 1.00 94.81 101 PHE A N 1
ATOM 767 C CA . PHE A 1 101 ? -0.885 -17.808 15.503 1.00 94.81 101 PHE A CA 1
ATOM 768 C C . PHE A 1 101 ? -1.301 -19.276 15.567 1.00 94.81 101 PHE A C 1
ATOM 770 O O . PHE A 1 101 ? -0.562 -20.118 15.061 1.00 94.81 101 PHE A O 1
ATOM 777 N N . VAL A 1 102 ? -2.431 -19.617 16.193 1.00 93.12 102 VAL A N 1
ATOM 778 C CA . VAL A 1 102 ? -2.893 -21.009 16.268 1.00 93.12 102 VAL A CA 1
ATOM 779 C C . VAL A 1 102 ? -3.302 -21.474 14.863 1.00 93.12 102 VAL A C 1
ATOM 781 O O . VAL A 1 102 ? -4.276 -20.964 14.306 1.00 93.12 102 VAL A O 1
ATOM 784 N N . PRO A 1 103 ? -2.578 -22.441 14.270 1.00 91.88 103 PRO A N 1
ATOM 785 C CA . PRO A 1 103 ? -2.818 -22.852 12.896 1.00 91.88 103 PRO A CA 1
ATOM 786 C C . PRO A 1 103 ? -4.077 -23.715 12.786 1.00 91.88 103 PRO A C 1
ATOM 788 O O . PRO A 1 103 ? -4.295 -24.635 13.576 1.00 91.88 103 PRO A O 1
ATOM 791 N N . GLN A 1 104 ? -4.872 -23.468 11.747 1.00 91.69 104 GLN A N 1
ATOM 792 C CA . GLN A 1 104 ? -5.990 -24.324 11.347 1.00 91.69 104 GLN A CA 1
ATOM 793 C C . GLN A 1 104 ? -5.558 -25.194 10.163 1.00 91.69 104 GLN A C 1
ATOM 795 O O . GLN A 1 104 ? -5.758 -24.824 9.010 1.00 91.69 104 GLN A O 1
ATOM 800 N N . TRP A 1 105 ? -4.934 -26.344 10.431 1.00 92.81 105 TRP A N 1
ATOM 801 C CA . TRP A 1 105 ? -4.303 -27.181 9.394 1.00 92.81 105 TRP A CA 1
ATOM 802 C C . TRP A 1 105 ? -5.256 -27.629 8.279 1.00 92.81 105 TRP A C 1
ATOM 804 O O . TRP A 1 105 ? -4.851 -27.713 7.123 1.00 92.81 105 TRP A O 1
ATOM 814 N N . GLU A 1 106 ? -6.530 -27.843 8.604 1.00 93.69 106 GLU A N 1
ATOM 815 C CA . GLU A 1 106 ? -7.569 -28.213 7.636 1.00 93.69 106 GLU A CA 1
ATOM 816 C C . GLU A 1 106 ? -7.767 -27.144 6.550 1.00 93.69 106 GLU A C 1
ATOM 818 O O . GLU A 1 106 ? -8.051 -27.474 5.401 1.00 93.69 106 GLU A O 1
ATOM 823 N N . ARG A 1 107 ? -7.535 -25.864 6.875 1.00 90.25 107 ARG A N 1
ATOM 824 C CA . ARG A 1 107 ? -7.675 -24.742 5.935 1.00 90.25 107 ARG A CA 1
ATOM 825 C C . ARG A 1 107 ? -6.637 -24.757 4.818 1.00 90.25 107 ARG A C 1
ATOM 827 O O . ARG A 1 107 ? -6.879 -24.163 3.780 1.00 90.25 107 ARG A O 1
ATOM 834 N N . ILE A 1 108 ? -5.510 -25.451 4.981 1.00 92.12 108 ILE A N 1
ATOM 835 C CA . ILE A 1 108 ? -4.485 -25.558 3.926 1.00 92.12 108 ILE A CA 1
ATOM 836 C C . ILE A 1 108 ? -5.002 -26.370 2.726 1.00 92.12 108 ILE A C 1
ATOM 838 O O . ILE A 1 108 ? -4.511 -26.203 1.610 1.00 92.12 108 ILE A O 1
ATOM 842 N N . LEU A 1 109 ? -6.003 -27.232 2.939 1.00 91.94 109 LEU A N 1
ATOM 843 C CA . LEU A 1 109 ? -6.647 -28.003 1.874 1.00 91.94 109 LEU A CA 1
ATOM 844 C C . LEU A 1 109 ? -7.627 -27.161 1.045 1.00 91.94 109 LEU A C 1
ATOM 846 O O . LEU A 1 109 ? -8.030 -27.585 -0.037 1.00 91.94 109 LEU A O 1
ATOM 850 N N . ASP A 1 110 ? -8.009 -25.984 1.541 1.00 87.56 110 ASP A N 1
ATOM 851 C CA . ASP A 1 110 ? -8.898 -25.066 0.846 1.00 87.56 110 ASP A CA 1
ATOM 852 C C . ASP A 1 110 ? -8.108 -24.234 -0.173 1.00 87.56 110 ASP A C 1
ATOM 854 O O . ASP A 1 110 ? -7.196 -23.475 0.164 1.00 87.56 110 ASP A O 1
ATOM 858 N N . ILE A 1 111 ? -8.466 -24.370 -1.448 1.00 83.12 111 ILE A N 1
ATOM 859 C CA . ILE A 1 111 ? -7.824 -23.633 -2.538 1.00 83.12 111 ILE A CA 1
ATOM 860 C C . ILE A 1 111 ? -8.052 -22.118 -2.426 1.00 83.12 111 ILE A C 1
ATOM 862 O O . ILE A 1 111 ? -7.206 -21.343 -2.878 1.00 83.12 111 ILE A O 1
ATOM 866 N N . GLU A 1 112 ? -9.144 -21.677 -1.788 1.00 82.75 112 GLU A N 1
ATOM 867 C CA . GLU A 1 112 ? -9.416 -20.254 -1.569 1.00 82.75 112 GLU A CA 1
ATOM 868 C C . GLU A 1 112 ? -8.333 -19.615 -0.689 1.00 82.75 112 GLU A C 1
ATOM 870 O O . GLU A 1 112 ? -7.919 -18.484 -0.946 1.00 82.75 112 GLU A O 1
ATOM 875 N N . VAL A 1 113 ? -7.794 -20.353 0.288 1.00 86.94 113 VAL A N 1
ATOM 876 C CA . VAL A 1 113 ? -6.730 -19.865 1.181 1.00 86.94 113 VAL A CA 1
ATOM 877 C C . VAL A 1 113 ? -5.446 -19.580 0.406 1.00 86.94 113 VAL A C 1
ATOM 879 O O . VAL A 1 113 ? -4.820 -18.540 0.613 1.00 86.94 113 VAL A O 1
ATOM 882 N N . TRP A 1 114 ? -5.077 -20.450 -0.537 1.00 85.31 114 TRP A N 1
ATOM 883 C CA . TRP A 1 114 ? -3.915 -20.236 -1.404 1.00 85.31 114 TRP A CA 1
ATOM 884 C C . TRP A 1 114 ? -4.118 -19.062 -2.353 1.00 85.31 114 TRP A C 1
ATOM 886 O O . TRP A 1 114 ? -3.209 -18.251 -2.529 1.00 85.31 114 TRP A O 1
ATOM 896 N N . PHE A 1 115 ? -5.320 -18.927 -2.918 1.00 79.25 115 PHE A N 1
ATOM 897 C CA . PHE A 1 115 ? -5.656 -17.777 -3.749 1.00 79.25 115 PHE A CA 1
ATOM 898 C C . PHE A 1 115 ? -5.538 -16.470 -2.959 1.00 79.25 115 PHE A C 1
ATOM 900 O O . PHE A 1 115 ? -4.870 -15.548 -3.417 1.00 79.25 115 PHE A O 1
ATOM 907 N N . LYS A 1 116 ? -6.109 -16.407 -1.751 1.00 82.50 116 LYS A N 1
ATOM 908 C CA . LYS A 1 116 ? -6.028 -15.230 -0.876 1.00 82.50 116 LYS A CA 1
ATOM 909 C C . LYS A 1 116 ? -4.598 -14.915 -0.448 1.00 82.50 116 LYS A C 1
ATOM 911 O O . LYS A 1 116 ? -4.235 -13.745 -0.395 1.00 82.50 116 LYS A O 1
ATOM 916 N N . ALA A 1 117 ? -3.778 -15.934 -0.195 1.00 86.75 117 ALA A N 1
ATOM 917 C CA . ALA A 1 117 ? -2.363 -15.754 0.117 1.00 86.75 117 ALA A CA 1
ATOM 918 C C . ALA A 1 117 ? -1.591 -15.158 -1.070 1.00 86.75 117 ALA A C 1
ATOM 920 O O . ALA A 1 117 ? -0.884 -14.165 -0.902 1.00 86.75 117 ALA A O 1
ATOM 921 N N . CYS A 1 118 ? -1.767 -15.710 -2.275 1.00 82.75 118 CYS A N 1
ATOM 922 C CA . CYS A 1 118 ? -1.178 -15.143 -3.486 1.00 82.75 118 CYS A CA 1
ATOM 923 C C . CYS A 1 118 ? -1.676 -13.714 -3.717 1.00 82.75 118 CYS A C 1
ATOM 925 O O . CYS A 1 118 ? -0.866 -12.819 -3.942 1.00 82.75 118 CYS A O 1
ATOM 927 N N . GLU A 1 119 ? -2.987 -13.490 -3.613 1.00 79.81 119 GLU A N 1
ATOM 928 C CA . GLU A 1 119 ? -3.607 -12.184 -3.806 1.00 79.81 119 GLU A CA 1
ATOM 929 C C . GLU A 1 119 ? -2.971 -11.133 -2.888 1.00 79.81 119 GLU A C 1
ATOM 931 O O . GLU A 1 119 ? -2.486 -10.098 -3.352 1.00 79.81 119 GLU A O 1
ATOM 936 N N . GLN A 1 120 ? -2.877 -11.458 -1.598 1.00 86.12 120 GLN A N 1
ATOM 937 C CA . GLN A 1 120 ? -2.257 -10.610 -0.592 1.00 86.12 120 GLN A CA 1
ATOM 938 C C . GLN A 1 120 ? -0.786 -10.317 -0.911 1.00 86.12 120 GLN A C 1
ATOM 940 O O . GLN A 1 120 ? -0.382 -9.161 -0.835 1.00 86.12 120 GLN A O 1
ATOM 945 N N . SER A 1 121 ? 0.016 -11.317 -1.294 1.00 86.56 121 SER A N 1
ATOM 946 C CA . SER A 1 121 ? 1.435 -11.104 -1.620 1.00 86.56 121 SER A CA 1
ATOM 947 C C . SER A 1 121 ? 1.642 -10.179 -2.824 1.00 86.56 121 SER A C 1
ATOM 949 O O . SER A 1 121 ? 2.539 -9.338 -2.795 1.00 86.56 121 SER A O 1
ATOM 951 N N . PHE A 1 122 ? 0.815 -10.296 -3.870 1.00 82.12 122 PHE A N 1
ATOM 952 C CA . PHE A 1 122 ? 0.907 -9.430 -5.052 1.00 82.12 122 PHE A CA 1
ATOM 953 C C . PHE A 1 122 ? 0.577 -7.974 -4.720 1.00 82.12 122 PHE A C 1
ATOM 955 O O . PHE A 1 122 ? 1.332 -7.075 -5.101 1.00 82.12 122 PHE A O 1
ATOM 962 N N . PHE A 1 123 ? -0.516 -7.739 -3.986 1.00 82.19 123 PHE A N 1
ATOM 963 C CA . PHE A 1 123 ? -0.901 -6.383 -3.597 1.00 82.19 123 PHE A CA 1
ATOM 964 C C . PHE A 1 123 ? 0.044 -5.767 -2.577 1.00 82.19 123 PHE A C 1
ATOM 966 O O . PHE A 1 123 ? 0.368 -4.591 -2.720 1.00 82.19 123 PHE A O 1
ATOM 973 N N . SER A 1 124 ? 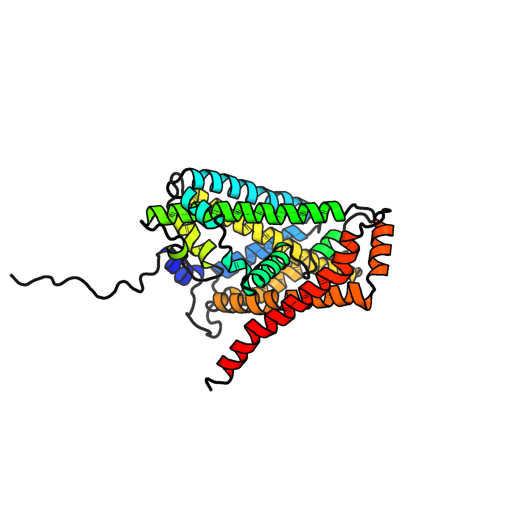0.509 -6.537 -1.588 1.00 89.69 124 SER A N 1
ATOM 974 C CA . SER A 1 124 ? 1.402 -6.022 -0.541 1.00 89.69 124 SER A CA 1
ATOM 975 C C . SER A 1 124 ? 2.709 -5.498 -1.134 1.00 89.69 124 SER A C 1
ATOM 977 O O . SER A 1 124 ? 3.141 -4.393 -0.819 1.00 89.69 124 SER A O 1
ATOM 979 N N . LEU A 1 125 ? 3.285 -6.234 -2.091 1.00 88.88 125 LEU A N 1
ATOM 980 C CA . LEU A 1 125 ? 4.517 -5.831 -2.774 1.00 88.88 125 LEU A CA 1
ATOM 981 C C . LEU A 1 125 ? 4.296 -4.837 -3.928 1.00 88.88 125 LEU A C 1
ATOM 983 O O . LEU A 1 125 ? 5.270 -4.335 -4.489 1.00 88.88 125 LEU A O 1
ATOM 987 N N . GLY A 1 126 ? 3.048 -4.545 -4.308 1.00 86.19 126 GLY A N 1
ATOM 988 C CA . GLY A 1 126 ? 2.729 -3.621 -5.402 1.00 86.19 126 GLY A CA 1
ATOM 989 C C . GLY A 1 126 ? 3.222 -4.087 -6.779 1.00 86.19 126 GLY A C 1
ATOM 990 O O . GLY A 1 126 ? 3.622 -3.267 -7.612 1.00 86.19 126 GLY A O 1
ATOM 991 N N . ILE A 1 127 ? 3.235 -5.401 -7.017 1.00 84.56 127 ILE A N 1
ATOM 992 C CA . ILE A 1 127 ? 3.699 -6.002 -8.277 1.00 84.56 127 ILE A CA 1
ATOM 993 C C . ILE A 1 127 ? 2.675 -5.724 -9.390 1.00 84.56 127 ILE A C 1
ATOM 995 O O . ILE A 1 127 ? 1.471 -5.807 -9.161 1.00 84.56 127 ILE A O 1
ATOM 999 N N . GLY A 1 128 ? 3.141 -5.401 -10.603 1.00 81.31 128 GLY A N 1
ATOM 1000 C CA . GLY A 1 128 ? 2.275 -5.158 -11.769 1.00 81.31 128 GLY A CA 1
ATOM 1001 C C . GLY A 1 128 ? 1.664 -3.756 -11.861 1.00 81.31 128 GLY A C 1
ATOM 1002 O O . GLY A 1 128 ? 0.861 -3.493 -12.751 1.00 81.31 128 GLY A O 1
ATOM 1003 N N . ILE A 1 129 ? 2.022 -2.848 -10.943 1.00 84.19 129 ILE A N 1
ATOM 1004 C CA . ILE A 1 129 ? 1.499 -1.466 -10.896 1.00 84.19 129 ILE A CA 1
ATOM 1005 C C . ILE A 1 129 ? 2.540 -0.441 -11.405 1.00 84.19 129 ILE A C 1
ATOM 1007 O O . ILE A 1 129 ? 2.262 0.745 -11.555 1.00 84.19 129 ILE A O 1
ATOM 1011 N N . GLY A 1 130 ? 3.769 -0.8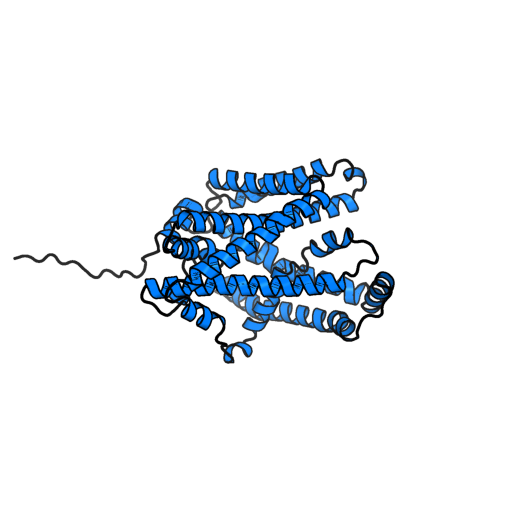84 -11.687 1.00 88.31 130 GLY A N 1
ATOM 1012 C CA . GLY A 1 130 ? 4.829 -0.061 -12.283 1.00 88.31 130 GLY A CA 1
ATOM 1013 C C . GLY A 1 130 ? 5.669 0.772 -11.304 1.00 88.31 130 GLY A C 1
ATOM 1014 O O . GLY A 1 130 ? 6.721 1.275 -11.696 1.00 88.31 130 GLY A O 1
ATOM 1015 N N . PHE A 1 131 ? 5.295 0.883 -10.022 1.00 87.44 131 PHE A N 1
ATOM 1016 C CA . PHE A 1 131 ? 6.069 1.670 -9.043 1.00 87.44 131 PHE A CA 1
ATOM 1017 C C . PHE A 1 131 ? 7.477 1.109 -8.817 1.00 87.44 131 PHE A C 1
ATOM 1019 O O . PHE A 1 131 ? 8.438 1.872 -8.744 1.00 87.44 131 PHE A O 1
ATOM 1026 N N . LEU A 1 132 ? 7.615 -0.221 -8.744 1.00 91.44 132 LEU A N 1
ATOM 1027 C CA . LEU A 1 132 ? 8.914 -0.881 -8.572 1.00 91.44 132 LEU A CA 1
ATOM 1028 C C . LEU A 1 132 ? 9.821 -0.682 -9.790 1.00 91.44 132 LEU A C 1
ATOM 1030 O O . LEU A 1 132 ? 11.015 -0.433 -9.626 1.00 91.44 132 LEU A O 1
ATOM 1034 N N . VAL A 1 133 ? 9.255 -0.746 -10.998 1.00 91.88 133 VAL A N 1
ATOM 1035 C CA . VAL A 1 133 ? 9.983 -0.473 -12.246 1.00 91.88 133 VAL A CA 1
ATOM 1036 C C . VAL A 1 133 ? 10.442 0.982 -12.271 1.00 91.88 133 VAL A C 1
ATOM 1038 O O . VAL A 1 133 ? 11.614 1.244 -12.530 1.00 91.88 133 VAL A O 1
ATOM 1041 N N . MET A 1 134 ? 9.557 1.916 -11.906 1.00 93.12 134 MET A N 1
ATOM 1042 C CA . MET A 1 134 ? 9.903 3.331 -11.789 1.00 93.12 134 MET A CA 1
ATOM 1043 C C . MET A 1 134 ? 11.019 3.567 -10.768 1.00 93.12 134 MET A C 1
ATOM 1045 O O . MET A 1 134 ? 11.982 4.247 -11.089 1.00 93.12 134 MET A O 1
ATOM 1049 N N . TYR A 1 135 ? 10.948 3.015 -9.553 1.00 91.81 135 TYR A N 1
ATOM 1050 C CA . TYR A 1 135 ? 12.026 3.220 -8.580 1.00 91.81 135 TYR A CA 1
ATOM 1051 C C . TYR A 1 135 ? 13.339 2.593 -9.047 1.00 91.81 135 TYR A C 1
ATOM 1053 O O . TYR A 1 135 ? 14.396 3.207 -8.907 1.00 91.81 135 TYR A O 1
ATOM 1061 N N . SER A 1 136 ? 13.269 1.410 -9.661 1.00 93.06 136 SER A N 1
ATOM 1062 C CA . SER A 1 136 ? 14.447 0.717 -10.182 1.00 93.06 136 SER A CA 1
ATOM 1063 C C . SER A 1 136 ? 15.107 1.466 -11.337 1.00 93.06 136 SER A C 1
ATOM 1065 O O . SER A 1 136 ? 16.323 1.383 -11.476 1.00 93.06 136 SER A O 1
ATOM 1067 N N . SER A 1 137 ? 14.358 2.250 -12.122 1.00 93.50 137 SER A N 1
ATOM 1068 C CA . SER A 1 137 ? 14.913 3.034 -13.234 1.00 93.50 137 SER A CA 1
ATOM 1069 C C . SER A 1 137 ? 15.808 4.194 -12.783 1.00 93.50 137 SER A C 1
ATOM 1071 O O . SER A 1 137 ? 16.495 4.788 -13.609 1.00 93.50 137 SER A O 1
ATOM 1073 N N . TYR A 1 138 ? 15.792 4.545 -11.492 1.00 91.25 138 TYR A N 1
ATOM 1074 C CA . TYR A 1 138 ? 16.681 5.550 -10.902 1.00 91.25 138 TYR A CA 1
ATOM 1075 C C . TYR A 1 138 ? 17.925 4.951 -10.236 1.00 91.25 138 TYR A C 1
ATOM 1077 O O . TYR A 1 138 ? 18.769 5.711 -9.761 1.00 91.25 138 TYR A O 1
ATOM 1085 N N . ASN A 1 139 ? 18.043 3.622 -10.180 1.00 94.06 139 ASN A N 1
ATOM 1086 C CA . ASN A 1 139 ? 19.227 2.966 -9.640 1.00 94.06 139 ASN A CA 1
ATOM 1087 C C . ASN A 1 139 ? 20.396 3.047 -10.625 1.00 94.06 139 ASN A C 1
ATOM 1089 O O . ASN A 1 139 ? 20.211 3.090 -11.842 1.00 94.06 139 ASN A O 1
ATOM 1093 N N . ASP A 1 140 ? 21.615 2.993 -10.089 1.00 95.38 140 ASP A N 1
ATOM 1094 C CA . ASP A 1 140 ? 22.801 2.797 -10.915 1.00 95.38 140 ASP A CA 1
ATOM 1095 C C . ASP A 1 140 ? 22.709 1.462 -11.662 1.00 95.38 140 ASP A C 1
ATOM 1097 O O . ASP A 1 140 ? 22.244 0.462 -11.110 1.00 95.38 140 ASP A O 1
ATOM 1101 N N . PHE A 1 141 ? 23.216 1.423 -12.898 1.00 94.44 141 PHE A N 1
ATOM 1102 C CA . PHE A 1 141 ? 23.099 0.243 -13.759 1.00 94.44 141 PHE A CA 1
ATOM 1103 C C . PHE A 1 141 ? 23.621 -1.033 -13.085 1.00 94.44 141 PHE A C 1
ATOM 1105 O O . PHE A 1 141 ? 22.989 -2.066 -13.180 1.00 94.44 141 PHE A O 1
ATOM 1112 N N . ARG A 1 142 ? 24.727 -0.973 -12.334 1.00 94.00 142 ARG A N 1
ATOM 1113 C CA . ARG A 1 142 ? 25.310 -2.150 -11.654 1.00 94.00 142 ARG A CA 1
ATOM 1114 C C . ARG A 1 142 ? 24.852 -2.331 -10.206 1.00 94.00 142 ARG A C 1
ATOM 1116 O O . ARG A 1 142 ? 25.491 -3.045 -9.428 1.00 94.00 142 ARG A O 1
ATOM 1123 N N . HIS A 1 143 ? 23.787 -1.646 -9.798 1.00 95.00 143 HIS A N 1
ATOM 1124 C CA . HIS A 1 143 ? 23.277 -1.741 -8.437 1.00 95.00 143 HIS A CA 1
ATOM 1125 C C . HIS A 1 143 ? 22.771 -3.155 -8.141 1.00 95.00 143 HIS A C 1
ATOM 1127 O O . HIS A 1 143 ? 22.130 -3.800 -8.970 1.00 95.00 143 HIS A O 1
ATOM 1133 N N . LYS A 1 144 ? 23.037 -3.653 -6.930 1.00 93.06 144 LYS A N 1
ATOM 1134 C CA . LYS A 1 144 ? 22.720 -5.035 -6.532 1.00 93.06 144 LYS A CA 1
ATOM 1135 C C . LYS A 1 144 ? 21.238 -5.201 -6.184 1.00 93.06 144 LYS A C 1
ATOM 1137 O O . LYS A 1 144 ? 20.895 -5.522 -5.045 1.00 93.06 144 LYS A O 1
ATOM 1142 N N . VAL A 1 145 ? 20.370 -5.032 -7.180 1.00 93.69 145 VAL A N 1
ATOM 1143 C CA . VAL A 1 145 ? 18.904 -5.014 -7.039 1.00 93.69 145 VAL A CA 1
ATOM 1144 C C . VAL A 1 145 ? 18.340 -6.275 -6.377 1.00 93.69 145 VAL A C 1
ATOM 1146 O O . VAL A 1 145 ? 17.381 -6.189 -5.619 1.00 93.69 145 VAL A O 1
ATOM 1149 N N . GLY A 1 146 ? 18.969 -7.441 -6.571 1.00 91.12 146 GLY A N 1
ATOM 1150 C CA . GLY A 1 146 ? 18.519 -8.693 -5.954 1.00 91.12 146 GLY A CA 1
ATOM 1151 C C . GLY A 1 146 ? 18.563 -8.680 -4.420 1.00 91.12 146 GLY A C 1
ATOM 1152 O O . GLY A 1 146 ? 17.682 -9.247 -3.776 1.00 91.12 146 GLY A O 1
ATOM 1153 N N . ARG A 1 147 ? 19.548 -7.995 -3.818 1.00 92.19 147 ARG A N 1
ATOM 1154 C CA . ARG A 1 147 ? 19.624 -7.837 -2.355 1.00 92.19 147 ARG A CA 1
ATOM 1155 C C . ARG A 1 147 ? 18.478 -6.971 -1.846 1.00 92.19 147 ARG A C 1
ATOM 1157 O O . ARG A 1 147 ? 17.866 -7.299 -0.834 1.00 92.19 147 ARG A O 1
ATOM 1164 N N . ASP A 1 148 ? 18.205 -5.881 -2.550 1.00 94.00 148 ASP A N 1
ATOM 1165 C CA . ASP A 1 148 ? 17.181 -4.923 -2.156 1.00 94.00 148 ASP A CA 1
ATOM 1166 C C . ASP A 1 148 ? 15.784 -5.531 -2.330 1.00 94.00 148 ASP A C 1
ATOM 1168 O O . ASP A 1 148 ? 14.975 -5.449 -1.413 1.00 94.00 148 ASP A O 1
ATOM 1172 N N . ALA A 1 149 ? 15.533 -6.254 -3.427 1.00 92.94 149 ALA A N 1
ATOM 1173 C CA . ALA A 1 149 ? 14.290 -6.997 -3.638 1.00 92.94 149 ALA A CA 1
ATOM 1174 C C . ALA A 1 149 ? 14.026 -8.026 -2.523 1.00 92.94 149 ALA A C 1
ATOM 1176 O O . ALA A 1 149 ? 12.909 -8.121 -2.010 1.00 92.94 149 ALA A O 1
ATOM 1177 N N . PHE A 1 150 ? 15.058 -8.766 -2.100 1.00 93.00 150 PHE A N 1
ATOM 1178 C CA . PHE A 1 150 ? 14.951 -9.710 -0.986 1.00 93.00 150 PHE A CA 1
ATOM 1179 C C . PHE A 1 150 ? 14.654 -9.004 0.344 1.00 93.00 150 PHE A C 1
ATOM 1181 O O . PHE A 1 150 ? 13.762 -9.424 1.081 1.00 93.00 150 PHE A O 1
ATOM 1188 N N . LEU A 1 151 ? 15.359 -7.905 0.634 1.00 94.38 151 LEU A N 1
ATOM 1189 C CA . LEU A 1 151 ? 15.158 -7.128 1.857 1.00 94.38 151 LEU A CA 1
ATOM 1190 C C . LEU A 1 151 ? 13.758 -6.506 1.914 1.00 94.38 151 LEU A C 1
ATOM 1192 O O . LEU A 1 151 ? 13.113 -6.581 2.956 1.00 94.38 151 LEU A O 1
ATOM 1196 N N . ILE A 1 152 ? 13.282 -5.936 0.804 1.00 92.94 152 ILE A N 1
ATOM 1197 C CA . ILE A 1 152 ? 11.933 -5.369 0.681 1.00 92.94 152 ILE A CA 1
ATOM 1198 C C . ILE A 1 152 ? 10.883 -6.453 0.941 1.00 92.94 152 ILE A C 1
ATOM 1200 O O . ILE A 1 152 ? 9.971 -6.229 1.729 1.00 92.94 152 ILE A O 1
ATOM 1204 N N . SER A 1 153 ? 11.052 -7.645 0.360 1.00 93.69 153 SER A N 1
ATOM 1205 C CA . SER A 1 153 ? 10.107 -8.759 0.538 1.00 93.69 153 SER A CA 1
ATOM 1206 C C . SER A 1 153 ? 10.022 -9.234 1.994 1.00 93.69 153 SER A C 1
ATOM 1208 O O . SER A 1 153 ? 8.935 -9.480 2.519 1.00 93.69 153 SER A O 1
ATOM 1210 N N . ILE A 1 154 ? 11.167 -9.335 2.680 1.00 95.25 154 ILE A N 1
ATOM 1211 C CA . ILE A 1 154 ? 11.203 -9.682 4.108 1.00 95.25 154 ILE A CA 1
ATOM 1212 C C . ILE A 1 154 ? 10.588 -8.570 4.953 1.00 95.25 154 ILE A C 1
ATOM 1214 O O . ILE A 1 154 ? 9.792 -8.861 5.844 1.00 95.25 154 ILE A O 1
ATOM 1218 N N . ALA A 1 155 ? 10.954 -7.314 4.694 1.00 93.75 155 ALA A N 1
ATOM 1219 C CA . ALA A 1 155 ? 10.448 -6.172 5.444 1.00 93.75 155 ALA A CA 1
ATOM 1220 C C . ALA A 1 155 ? 8.921 -6.071 5.340 1.00 93.75 155 ALA A C 1
ATOM 1222 O O . ALA A 1 155 ? 8.263 -5.923 6.363 1.00 93.75 155 ALA A O 1
ATOM 1223 N N . ASP A 1 156 ? 8.356 -6.238 4.144 1.00 94.31 156 ASP A N 1
ATOM 1224 C CA . ASP A 1 156 ? 6.908 -6.277 3.914 1.00 94.31 156 ASP A CA 1
ATOM 1225 C C . ASP A 1 156 ? 6.217 -7.362 4.761 1.00 94.31 156 ASP A C 1
ATOM 1227 O O . ASP A 1 156 ? 5.261 -7.088 5.496 1.00 94.31 156 ASP A O 1
ATOM 1231 N N . THR A 1 157 ? 6.770 -8.579 4.759 1.00 94.56 157 THR A N 1
ATOM 1232 C CA . THR A 1 157 ? 6.225 -9.706 5.531 1.00 94.56 157 THR A CA 1
ATOM 1233 C C . THR A 1 157 ? 6.325 -9.466 7.039 1.00 94.56 157 THR A C 1
ATOM 1235 O O . THR A 1 157 ? 5.359 -9.678 7.773 1.00 94.56 157 THR A O 1
ATOM 1238 N N . VAL A 1 158 ? 7.480 -9.004 7.528 1.00 95.25 158 VAL A N 1
ATOM 1239 C CA . VAL A 1 158 ? 7.705 -8.725 8.956 1.00 95.25 158 VAL A CA 1
ATOM 1240 C C . VAL A 1 158 ? 6.786 -7.611 9.444 1.00 95.25 158 VAL A C 1
ATOM 1242 O O . VAL A 1 158 ? 6.213 -7.722 10.527 1.00 95.25 158 VAL A O 1
ATOM 1245 N N . THR A 1 159 ? 6.598 -6.563 8.648 1.00 94.69 159 THR A N 1
ATOM 1246 C CA . THR A 1 159 ? 5.702 -5.452 8.985 1.00 94.69 159 THR A CA 1
ATOM 1247 C C . THR A 1 159 ? 4.250 -5.895 9.000 1.00 94.69 159 THR A C 1
ATOM 1249 O O . THR A 1 159 ? 3.523 -5.535 9.924 1.00 94.69 159 THR A O 1
ATOM 1252 N N . SER A 1 160 ? 3.843 -6.739 8.052 1.00 94.88 160 SER A N 1
ATOM 1253 C CA . SER A 1 160 ? 2.506 -7.339 8.032 1.00 94.88 160 SER A CA 1
ATOM 1254 C C . SER A 1 160 ? 2.254 -8.220 9.259 1.00 94.88 160 SER A C 1
ATOM 1256 O O . SER A 1 160 ? 1.198 -8.121 9.883 1.00 94.88 160 SER A O 1
ATOM 1258 N N . LEU A 1 161 ? 3.238 -9.026 9.673 1.00 96.00 161 LEU A N 1
ATOM 1259 C CA . LEU A 1 161 ? 3.163 -9.821 10.904 1.00 96.00 161 LEU A CA 1
ATOM 1260 C C . LEU A 1 161 ? 3.105 -8.939 12.156 1.00 96.00 161 LEU A C 1
ATOM 1262 O O . LEU A 1 161 ? 2.288 -9.191 13.039 1.00 96.00 161 LEU A O 1
ATOM 1266 N N . LEU A 1 162 ? 3.928 -7.889 12.231 1.00 96.75 162 LEU A N 1
ATOM 1267 C CA . LEU A 1 162 ? 3.911 -6.926 13.334 1.00 96.75 162 LEU A CA 1
ATOM 1268 C C . LEU A 1 162 ? 2.548 -6.231 13.439 1.00 96.75 162 LEU A C 1
ATOM 1270 O O . LEU A 1 162 ? 1.979 -6.159 14.528 1.00 96.75 162 LEU A O 1
ATOM 1274 N N . ALA A 1 163 ? 2.009 -5.752 12.318 1.00 94.94 163 ALA A N 1
ATOM 1275 C CA . ALA A 1 163 ? 0.683 -5.152 12.261 1.00 94.94 163 ALA A CA 1
ATOM 1276 C C . ALA A 1 163 ? -0.396 -6.158 12.685 1.00 94.94 163 ALA A C 1
ATOM 1278 O O . ALA A 1 163 ? -1.240 -5.819 13.511 1.00 94.94 163 ALA A O 1
ATOM 1279 N N . GLY A 1 164 ? -0.323 -7.407 12.213 1.00 94.81 164 GLY A N 1
ATOM 1280 C CA . GLY A 1 164 ? -1.196 -8.499 12.648 1.00 94.81 164 GLY A CA 1
ATOM 1281 C C . GLY A 1 164 ? -1.158 -8.714 14.163 1.00 94.81 164 GLY A C 1
ATOM 1282 O O . GLY A 1 164 ? -2.206 -8.744 14.803 1.00 94.81 164 GLY A O 1
ATOM 1283 N N . CYS A 1 165 ? 0.029 -8.744 14.772 1.00 96.81 165 CYS A N 1
ATOM 1284 C CA . CYS A 1 165 ? 0.171 -8.818 16.227 1.00 96.81 165 CYS A CA 1
ATOM 1285 C C . CYS A 1 165 ? -0.509 -7.641 16.940 1.00 96.81 165 CYS A C 1
ATOM 1287 O O . CYS A 1 165 ? -1.227 -7.861 17.914 1.00 96.81 165 CYS A O 1
ATOM 1289 N N . VAL A 1 166 ? -0.325 -6.404 16.460 1.00 95.12 166 VAL A N 1
ATOM 1290 C CA . VAL A 1 166 ? -0.982 -5.212 17.032 1.00 95.12 166 VAL A CA 1
ATOM 1291 C C . VAL A 1 166 ? -2.504 -5.331 16.938 1.00 95.12 166 VAL A C 1
ATOM 1293 O O . VAL A 1 166 ? -3.191 -5.073 17.927 1.00 95.12 166 VAL A O 1
ATOM 1296 N N . VAL A 1 167 ? -3.028 -5.744 15.778 1.00 92.81 167 VAL A N 1
ATOM 1297 C CA . VAL A 1 167 ? -4.463 -5.963 15.528 1.00 92.81 167 VAL A CA 1
ATOM 1298 C C . VAL A 1 167 ? -5.015 -6.983 16.493 1.00 92.81 167 VAL A C 1
ATOM 1300 O O . VAL A 1 167 ? -5.898 -6.666 17.286 1.00 92.81 167 VAL A O 1
ATOM 1303 N N . PHE A 1 168 ? -4.478 -8.193 16.471 1.00 94.12 168 PHE A N 1
ATOM 1304 C CA . PHE A 1 168 ? -5.038 -9.289 17.237 1.00 94.12 168 PHE A CA 1
ATOM 1305 C C . PHE A 1 168 ? -4.861 -9.100 18.743 1.00 94.12 168 PHE A C 1
ATOM 1307 O O . PHE A 1 168 ? -5.803 -9.381 19.479 1.00 94.12 168 PHE A O 1
ATOM 1314 N N . ALA A 1 169 ? -3.737 -8.551 19.218 1.00 95.12 169 ALA A N 1
ATOM 1315 C CA . ALA A 1 169 ? -3.576 -8.208 20.633 1.00 95.12 169 ALA A CA 1
ATOM 1316 C C . ALA A 1 169 ? -4.627 -7.180 21.085 1.00 95.12 169 ALA A C 1
ATOM 1318 O O . ALA A 1 169 ? -5.292 -7.370 22.101 1.00 95.12 169 ALA A O 1
ATOM 1319 N N . THR A 1 170 ? -4.834 -6.125 20.291 1.00 93.31 170 THR A N 1
ATOM 1320 C CA . THR A 1 170 ? -5.808 -5.066 20.593 1.00 93.31 170 THR A CA 1
ATOM 1321 C C . THR A 1 170 ? -7.246 -5.592 20.575 1.00 93.31 170 THR A C 1
ATOM 1323 O O . THR A 1 170 ? -8.036 -5.277 21.467 1.00 93.31 170 THR A O 1
ATOM 1326 N N . LEU A 1 171 ? -7.587 -6.428 19.589 1.00 92.44 171 LEU A N 1
ATOM 1327 C CA . LEU A 1 171 ? -8.902 -7.057 19.488 1.00 92.44 171 LEU A CA 1
ATOM 1328 C C . LEU A 1 171 ? -9.150 -8.066 20.614 1.00 92.44 171 LEU A C 1
ATOM 1330 O O . LEU A 1 171 ? -10.254 -8.103 21.144 1.00 92.44 171 LEU A O 1
ATOM 1334 N N . GLY A 1 172 ? -8.140 -8.839 21.021 1.00 93.62 172 GLY A N 1
ATOM 1335 C CA . GLY A 1 172 ? -8.238 -9.757 22.158 1.00 93.62 172 GLY A CA 1
ATOM 1336 C C . GLY A 1 172 ? -8.542 -9.024 23.465 1.00 93.62 172 GLY A C 1
ATOM 1337 O O . GLY A 1 172 ? -9.418 -9.437 24.224 1.00 93.62 172 GLY A O 1
ATOM 1338 N N . SER A 1 173 ? -7.898 -7.878 23.696 1.00 92.12 173 SER A N 1
ATOM 1339 C CA . SER A 1 173 ? -8.216 -7.025 24.846 1.00 92.12 173 SER A CA 1
ATOM 1340 C C . SER A 1 173 ? -9.603 -6.399 24.774 1.00 92.12 173 SER A C 1
ATOM 1342 O O . SER A 1 173 ? -10.267 -6.241 25.801 1.00 92.12 173 SER A O 1
ATOM 1344 N N . LEU A 1 174 ? -10.068 -6.050 23.573 1.00 91.50 174 LEU A N 1
ATOM 1345 C CA . LEU A 1 174 ? -11.434 -5.579 23.370 1.00 91.50 174 LEU A CA 1
ATOM 1346 C C . LEU A 1 174 ? -12.459 -6.687 23.659 1.00 91.50 174 LEU A C 1
ATOM 1348 O O . LEU A 1 174 ? -13.424 -6.433 24.377 1.00 91.50 174 LEU A O 1
ATOM 1352 N N . ALA A 1 175 ? -12.233 -7.896 23.147 1.00 92.38 175 ALA A N 1
ATOM 1353 C CA . ALA A 1 175 ? -13.083 -9.063 23.363 1.00 92.38 175 ALA A CA 1
ATOM 1354 C C . ALA A 1 175 ? -13.216 -9.371 24.862 1.00 92.38 175 ALA A C 1
ATOM 1356 O O . ALA A 1 175 ? -14.327 -9.372 25.396 1.00 92.38 175 ALA A O 1
ATOM 1357 N N . HIS A 1 176 ? -12.086 -9.448 25.571 1.00 91.81 176 HIS A N 1
ATOM 1358 C CA . HIS A 1 176 ? -12.060 -9.674 27.015 1.00 91.81 176 HIS A CA 1
ATOM 1359 C C . HIS A 1 176 ? -12.850 -8.609 27.797 1.00 91.81 176 HIS A C 1
ATOM 1361 O O . HIS A 1 176 ? -13.631 -8.935 28.688 1.00 91.81 176 HIS A O 1
ATOM 1367 N N . LYS A 1 177 ? -12.724 -7.324 27.434 1.00 89.31 177 LYS A N 1
ATOM 1368 C CA . LYS A 1 177 ? -13.497 -6.229 28.059 1.00 89.31 177 LYS A CA 1
ATOM 1369 C C . LYS A 1 177 ? -14.998 -6.293 27.769 1.00 89.31 177 LYS A C 1
ATOM 1371 O O . LYS A 1 177 ? -15.783 -5.785 28.564 1.00 89.31 177 LYS A O 1
ATOM 1376 N N . LEU A 1 178 ? -15.390 -6.867 26.636 1.00 88.88 178 LEU A N 1
ATOM 1377 C CA . LEU A 1 178 ? -16.788 -7.080 26.258 1.00 88.88 178 LEU A CA 1
ATOM 1378 C C . LEU A 1 178 ? -17.349 -8.409 26.789 1.00 88.88 178 LEU A C 1
ATOM 1380 O O . LEU A 1 178 ? -18.511 -8.710 26.532 1.00 88.88 178 LEU A O 1
ATOM 1384 N N . GLY A 1 179 ? -16.558 -9.179 27.544 1.00 89.38 179 GLY A N 1
ATOM 1385 C CA . GLY A 1 179 ? -16.979 -10.453 28.122 1.00 89.38 179 GLY A CA 1
ATOM 1386 C C . GLY A 1 179 ? -17.114 -11.582 27.098 1.00 89.38 179 GLY A C 1
ATOM 1387 O O . GLY A 1 179 ? -17.871 -12.518 27.340 1.00 89.38 179 GLY A O 1
ATOM 1388 N N . THR A 1 180 ? -16.414 -11.495 25.962 1.00 88.25 180 THR A N 1
ATOM 1389 C CA . THR A 1 180 ? -16.367 -12.549 24.941 1.00 88.25 180 THR A CA 1
ATOM 1390 C C . THR A 1 180 ? -14.930 -12.991 24.689 1.00 88.25 180 THR A C 1
ATOM 1392 O O . THR A 1 180 ? -14.013 -12.174 24.658 1.00 88.25 180 THR A O 1
ATOM 1395 N N . ASP A 1 181 ? -14.726 -14.290 24.491 1.00 80.25 181 ASP A N 1
ATOM 1396 C CA . ASP A 1 181 ? -13.431 -14.845 24.079 1.00 80.25 181 ASP A CA 1
ATOM 1397 C C . ASP A 1 181 ? -13.326 -14.995 22.551 1.00 80.25 181 ASP A C 1
ATOM 1399 O O . ASP A 1 181 ? -12.257 -15.305 22.020 1.00 80.25 181 ASP A O 1
ATOM 1403 N N . ASP A 1 182 ? -14.424 -14.754 21.826 1.00 85.38 182 ASP A N 1
ATOM 1404 C CA . ASP A 1 182 ? -14.478 -14.851 20.373 1.00 85.38 182 ASP A CA 1
ATOM 1405 C C . ASP A 1 182 ? -14.180 -13.496 19.717 1.00 85.38 182 ASP A C 1
ATOM 1407 O O . ASP A 1 182 ? -14.999 -12.573 19.697 1.00 85.38 182 ASP A O 1
ATOM 1411 N N . ILE A 1 183 ? -12.989 -13.393 19.125 1.00 86.44 183 ILE A N 1
ATOM 1412 C CA . ILE A 1 183 ? -12.525 -12.185 18.431 1.00 86.44 183 ILE A CA 1
ATOM 1413 C C . ILE A 1 183 ? -13.401 -11.856 17.218 1.00 86.44 183 ILE A C 1
ATOM 1415 O O . ILE A 1 183 ? -13.529 -10.688 16.848 1.00 86.44 183 ILE A O 1
ATOM 1419 N N . SER A 1 184 ? -14.035 -12.850 16.593 1.00 84.12 184 SER A N 1
ATOM 1420 C CA . SER A 1 184 ? -14.883 -12.597 15.428 1.00 84.12 184 SER A CA 1
ATOM 1421 C C . SER A 1 184 ? -16.103 -11.737 15.776 1.00 84.12 184 SER A C 1
ATOM 1423 O O . SER A 1 184 ? -16.538 -10.937 14.951 1.00 84.12 184 SER A O 1
ATOM 1425 N N . GLN A 1 185 ? -16.581 -11.795 17.025 1.00 82.50 185 GLN A N 1
ATOM 1426 C CA . GLN A 1 185 ? -17.729 -11.018 17.503 1.00 82.50 185 GLN A CA 1
ATOM 1427 C C . GLN A 1 185 ? -17.420 -9.532 17.706 1.00 82.50 185 GLN A C 1
ATOM 1429 O O . GLN A 1 185 ? -18.334 -8.706 17.739 1.00 82.50 185 GLN A O 1
ATOM 1434 N N . VAL A 1 186 ? -16.141 -9.166 17.846 1.00 84.50 186 VAL A N 1
ATOM 1435 C CA . VAL A 1 186 ? -15.745 -7.759 18.003 1.00 84.50 186 VAL A CA 1
ATOM 1436 C C . VAL A 1 186 ? -15.449 -7.067 16.677 1.00 84.50 186 VAL A C 1
ATOM 1438 O O . VAL A 1 186 ? -15.324 -5.845 16.656 1.00 84.50 186 VAL A O 1
ATOM 1441 N N . LEU A 1 187 ? -15.376 -7.811 15.570 1.00 82.56 187 LEU A N 1
ATOM 1442 C CA . LEU A 1 187 ? -15.189 -7.258 14.230 1.00 82.56 187 LEU A CA 1
ATOM 1443 C C . LEU A 1 187 ? -16.493 -6.610 13.739 1.00 82.56 187 LEU A C 1
ATOM 1445 O O . LEU A 1 187 ? -17.412 -7.284 13.280 1.00 82.56 187 LEU A O 1
ATOM 1449 N N . LYS A 1 188 ? -16.565 -5.279 13.820 1.00 75.88 188 LYS A N 1
ATOM 1450 C CA . LYS A 1 188 ? -17.735 -4.476 13.422 1.00 75.88 188 LYS A CA 1
ATOM 1451 C C . LYS A 1 188 ? -17.468 -3.660 12.157 1.00 75.88 188 LYS A C 1
ATOM 1453 O O . LYS A 1 188 ? -16.324 -3.323 11.847 1.00 75.88 188 LYS A O 1
ATOM 1458 N N . GLY A 1 189 ? -18.540 -3.285 11.452 1.00 59.81 189 GLY A N 1
ATOM 1459 C CA . GLY A 1 189 ? -18.483 -2.380 10.296 1.00 59.81 189 GLY A CA 1
ATOM 1460 C C . GLY A 1 189 ? -18.241 -3.037 8.929 1.00 59.81 189 GLY A C 1
ATOM 1461 O O . GLY A 1 189 ? -17.945 -2.325 7.970 1.00 59.81 189 GLY A O 1
ATOM 1462 N N . GLY A 1 190 ? -18.391 -4.362 8.817 1.00 62.50 190 GLY A N 1
ATOM 1463 C CA . GLY A 1 190 ? -18.227 -5.107 7.561 1.00 62.50 190 GLY A CA 1
ATOM 1464 C C . GLY A 1 190 ? -16.774 -5.224 7.076 1.00 62.50 190 GLY A C 1
ATOM 1465 O O . GLY A 1 190 ? -15.840 -4.712 7.696 1.00 62.50 190 GLY A O 1
ATOM 1466 N N . ALA A 1 191 ? -16.575 -5.924 5.954 1.00 53.50 191 ALA A N 1
ATOM 1467 C CA . ALA A 1 191 ? -15.247 -6.142 5.382 1.00 53.50 191 ALA A CA 1
ATOM 1468 C C . ALA A 1 191 ? -14.612 -4.833 4.850 1.00 53.50 191 ALA A C 1
ATOM 1470 O O . ALA A 1 191 ? -15.293 -3.951 4.325 1.00 53.50 191 ALA A O 1
ATOM 1471 N N . ASN A 1 192 ? -13.284 -4.742 4.959 1.00 63.22 192 ASN A N 1
ATOM 1472 C CA . ASN A 1 192 ? -12.366 -3.744 4.378 1.00 63.22 192 ASN A CA 1
ATOM 1473 C C . ASN A 1 192 ? -12.165 -2.407 5.127 1.00 63.22 192 ASN A C 1
ATOM 1475 O O . ASN A 1 192 ? -11.016 -2.045 5.353 1.00 63.22 192 ASN A O 1
ATOM 1479 N N . LEU A 1 193 ? -13.206 -1.675 5.552 1.00 79.31 193 LEU A N 1
ATOM 1480 C CA . LEU A 1 193 ? -13.024 -0.413 6.318 1.00 79.31 193 LEU A CA 1
ATOM 1481 C C . LEU A 1 193 ? -13.382 -0.529 7.805 1.00 79.31 193 LEU A C 1
ATOM 1483 O O . LEU A 1 193 ? -12.869 0.239 8.624 1.00 79.31 193 LEU A O 1
ATOM 1487 N N . GLY A 1 194 ? -14.248 -1.482 8.161 1.00 82.94 194 GLY A N 1
ATOM 1488 C CA . GLY A 1 194 ? -14.776 -1.625 9.518 1.00 82.94 194 GLY A CA 1
ATOM 1489 C C . GLY A 1 194 ? -13.687 -1.853 10.564 1.00 82.94 194 GLY A C 1
ATOM 1490 O O . GLY A 1 194 ? -13.723 -1.264 11.643 1.00 82.94 194 GLY A O 1
ATOM 1491 N N . LEU A 1 195 ? -12.646 -2.620 10.234 1.00 87.50 195 LEU A N 1
ATOM 1492 C CA . LEU A 1 195 ? -11.558 -2.870 11.175 1.00 87.50 195 LEU A CA 1
ATOM 1493 C C . LEU A 1 195 ? -10.860 -1.567 11.595 1.00 87.50 195 LEU A C 1
ATOM 1495 O O . LEU A 1 195 ? -10.804 -1.274 12.786 1.00 87.50 195 LEU A O 1
ATOM 1499 N N . ALA A 1 196 ? -10.376 -0.775 10.635 1.00 89.81 196 ALA A N 1
ATOM 1500 C CA . ALA A 1 196 ? -9.569 0.415 10.905 1.00 89.81 196 ALA A CA 1
ATOM 1501 C C . ALA A 1 196 ? -10.387 1.627 11.382 1.00 89.81 196 ALA A C 1
ATOM 1503 O O . ALA A 1 196 ? -9.893 2.408 12.191 1.00 89.81 196 ALA A O 1
ATOM 1504 N N . PHE A 1 197 ? -11.626 1.794 10.906 1.00 90.81 197 PHE A N 1
ATOM 1505 C CA . PHE A 1 197 ? -12.422 3.003 11.167 1.00 90.81 197 PHE A CA 1
ATOM 1506 C C . PHE A 1 197 ? -13.598 2.804 12.131 1.00 90.81 197 PHE A C 1
ATOM 1508 O O . PHE A 1 197 ? -14.178 3.790 12.582 1.00 90.81 197 PHE A O 1
ATOM 1515 N N . VAL A 1 198 ? -13.936 1.561 12.485 1.00 90.12 198 VAL A N 1
ATOM 1516 C CA . VAL A 1 198 ? -15.019 1.252 13.435 1.00 90.12 198 VAL A CA 1
ATOM 1517 C C . VAL A 1 198 ? -14.483 0.508 14.650 1.00 90.12 198 VAL A C 1
ATOM 1519 O O . VAL A 1 198 ? -14.613 0.992 15.775 1.00 90.12 198 VAL A O 1
ATOM 1522 N N . THR A 1 199 ? -13.855 -0.645 14.431 1.00 90.12 199 THR A N 1
ATOM 1523 C CA . THR A 1 199 ? -13.445 -1.558 15.505 1.00 90.12 199 THR A CA 1
ATOM 1524 C C . THR A 1 199 ? -12.225 -1.031 16.259 1.00 90.12 199 THR A C 1
ATOM 1526 O O . THR A 1 199 ? -12.229 -0.966 17.487 1.00 90.12 199 THR A O 1
ATOM 1529 N N . TYR A 1 200 ? -11.196 -0.582 15.538 1.00 89.94 200 TYR A N 1
ATOM 1530 C CA . TYR A 1 200 ? -9.982 -0.038 16.141 1.00 89.94 200 TYR A CA 1
ATOM 1531 C C . TYR A 1 200 ? -10.227 1.208 16.986 1.00 89.94 200 TYR A C 1
ATOM 1533 O O . TYR A 1 200 ? -9.788 1.222 18.131 1.00 89.94 200 TYR A O 1
ATOM 1541 N N . PRO A 1 201 ? -10.957 2.233 16.512 1.00 89.44 201 PRO A N 1
ATOM 1542 C CA . PRO A 1 201 ? -11.284 3.386 17.347 1.00 89.44 201 PRO A CA 1
ATOM 1543 C C . PRO A 1 201 ? -12.062 2.980 18.607 1.00 89.44 201 PRO A C 1
ATOM 1545 O O . PRO A 1 201 ? -11.833 3.526 19.688 1.00 89.44 201 PRO A O 1
ATOM 1548 N N . GLU A 1 202 ? -12.921 1.959 18.512 1.00 89.38 202 GLU A N 1
ATOM 1549 C CA . GLU A 1 202 ? -13.598 1.384 19.678 1.00 89.38 202 GLU A CA 1
ATOM 1550 C C . GLU A 1 202 ? -12.615 0.754 20.677 1.00 89.38 202 GLU A C 1
ATOM 1552 O O . GLU A 1 202 ? -12.796 0.872 21.889 1.00 89.38 202 GLU A O 1
ATOM 1557 N N . ALA A 1 203 ? -11.566 0.092 20.196 1.00 89.94 203 ALA A N 1
ATOM 1558 C CA . ALA A 1 203 ? -10.531 -0.475 21.050 1.00 89.94 203 ALA A CA 1
ATOM 1559 C C . ALA A 1 203 ? -9.621 0.613 21.653 1.00 89.94 203 ALA A C 1
ATOM 1561 O O . ALA A 1 203 ? -9.358 0.600 22.856 1.00 89.94 203 ALA A O 1
ATOM 1562 N N . LEU A 1 204 ? -9.199 1.596 20.849 1.00 89.94 204 LEU A N 1
ATOM 1563 C CA . LEU A 1 204 ? -8.305 2.686 21.259 1.00 89.94 204 LEU A CA 1
ATOM 1564 C C . LEU A 1 204 ? -8.928 3.571 22.345 1.00 89.94 204 LEU A C 1
ATOM 1566 O O . LEU A 1 204 ? -8.237 3.987 23.271 1.00 89.94 204 LEU A O 1
ATOM 1570 N N . THR A 1 205 ? -10.242 3.811 22.291 1.00 88.00 205 THR A N 1
ATOM 1571 C CA . THR A 1 205 ? -10.957 4.568 23.340 1.00 88.00 205 THR A CA 1
ATOM 1572 C C . THR A 1 205 ? -10.971 3.862 24.697 1.00 88.00 205 THR A C 1
ATOM 1574 O O . THR A 1 205 ? -11.199 4.509 25.718 1.00 88.00 205 THR A O 1
ATOM 1577 N N . ARG A 1 206 ? -10.687 2.554 24.728 1.00 85.50 206 ARG A N 1
ATOM 1578 C CA . ARG A 1 206 ? -10.614 1.736 25.945 1.00 85.50 206 ARG A CA 1
ATOM 1579 C C . ARG A 1 206 ? -9.186 1.518 26.447 1.00 85.50 206 ARG A C 1
ATOM 1581 O O . ARG A 1 206 ? -9.012 0.796 27.432 1.00 85.50 206 ARG A O 1
ATOM 1588 N N . ILE A 1 207 ? -8.176 2.092 25.792 1.00 85.50 207 ILE A N 1
ATOM 1589 C CA . ILE A 1 207 ? -6.790 2.061 26.268 1.00 85.50 207 ILE A CA 1
ATOM 1590 C C . ILE A 1 207 ? -6.673 2.926 27.536 1.00 85.50 207 ILE A C 1
ATOM 1592 O O . ILE A 1 207 ? -7.130 4.074 27.530 1.00 85.50 207 ILE A O 1
ATOM 1596 N N . PRO A 1 208 ? -6.065 2.418 28.625 1.00 76.12 208 PRO A N 1
ATOM 1597 C CA . PRO A 1 208 ? -5.747 3.251 29.777 1.00 76.12 208 PRO A CA 1
ATOM 1598 C C . PRO A 1 208 ? -4.665 4.276 29.401 1.00 76.12 208 PRO A C 1
ATOM 1600 O O . PRO A 1 208 ? -3.725 3.948 28.686 1.00 76.12 208 PRO A O 1
ATOM 1603 N N . PHE A 1 209 ? -4.773 5.497 29.931 1.00 78.00 209 PHE A N 1
ATOM 1604 C CA . PHE A 1 209 ? -3.869 6.634 29.674 1.00 78.00 209 PHE A CA 1
ATOM 1605 C C . PHE A 1 209 ? -3.984 7.253 28.265 1.00 78.00 209 PHE A C 1
ATOM 1607 O O . PHE A 1 209 ? -3.493 6.724 27.272 1.00 78.00 209 PHE A O 1
ATOM 1614 N N . ILE A 1 210 ? -4.586 8.449 28.215 1.00 86.19 210 ILE A N 1
ATOM 1615 C CA . ILE A 1 210 ? -4.661 9.356 27.051 1.00 86.19 210 ILE A CA 1
ATOM 1616 C C . ILE A 1 210 ? -5.137 8.661 25.746 1.00 86.19 210 ILE A C 1
ATOM 1618 O O . ILE A 1 210 ? -4.420 8.657 24.744 1.00 86.19 210 ILE A O 1
ATOM 1622 N N . PRO A 1 211 ? -6.366 8.104 25.698 1.00 88.19 211 PRO A N 1
ATOM 1623 C CA . PRO A 1 211 ? -6.906 7.427 24.506 1.00 88.19 211 PRO A CA 1
ATOM 1624 C C . PRO A 1 211 ? -6.943 8.317 23.249 1.00 88.19 211 PRO A C 1
ATOM 1626 O O . PRO A 1 211 ? -6.842 7.829 22.118 1.00 88.19 211 PRO A O 1
ATOM 1629 N N . GLN A 1 212 ? -7.044 9.637 23.430 1.00 91.75 212 GLN A N 1
ATOM 1630 C CA . GLN A 1 212 ? -7.000 10.615 22.343 1.00 91.75 212 GLN A CA 1
ATOM 1631 C C . GLN A 1 212 ? -5.637 10.633 21.639 1.00 91.75 212 GLN A C 1
ATOM 1633 O O . GLN A 1 212 ? -5.592 10.757 20.417 1.00 91.75 212 GLN A O 1
ATOM 1638 N N . LEU A 1 213 ? -4.538 10.471 22.386 1.00 91.56 213 LEU A N 1
ATOM 1639 C CA . LEU A 1 213 ? -3.187 10.426 21.824 1.00 91.56 213 LEU A CA 1
ATOM 1640 C C . LEU A 1 213 ? -3.024 9.192 20.935 1.00 91.56 213 LEU A C 1
ATOM 1642 O O . LEU A 1 213 ? -2.598 9.320 19.792 1.00 91.56 213 LEU A O 1
ATOM 1646 N N . TRP A 1 214 ? -3.425 8.016 21.424 1.00 91.56 214 TRP A N 1
ATOM 1647 C CA . TRP A 1 214 ? -3.347 6.766 20.660 1.00 91.56 214 TRP A CA 1
ATOM 1648 C C . TRP A 1 214 ? -4.188 6.811 19.387 1.00 91.56 214 TRP A C 1
ATOM 1650 O O . TRP A 1 214 ? -3.729 6.382 18.331 1.00 91.56 214 TRP A O 1
ATOM 1660 N N . SER A 1 215 ? -5.383 7.400 19.465 1.00 92.44 215 SER A N 1
ATOM 1661 C CA . SER A 1 215 ? -6.244 7.613 18.298 1.00 92.44 215 SER A CA 1
ATOM 1662 C C . SER A 1 215 ? -5.588 8.541 17.270 1.00 92.44 215 SER A C 1
ATOM 1664 O O . SER A 1 215 ? -5.559 8.216 16.084 1.00 92.44 215 SER A O 1
ATOM 1666 N N . ALA A 1 216 ? -5.010 9.664 17.710 1.00 94.31 216 ALA A N 1
ATOM 1667 C CA . ALA A 1 216 ? -4.313 10.597 16.826 1.00 94.31 216 ALA A CA 1
ATOM 1668 C C . ALA A 1 216 ? -3.086 9.954 16.159 1.00 94.31 216 ALA A C 1
ATOM 1670 O O . ALA A 1 216 ? -2.917 10.075 14.948 1.00 94.31 216 ALA A O 1
ATOM 1671 N N . LEU A 1 217 ? -2.263 9.228 16.924 1.00 94.44 217 LEU A N 1
ATOM 1672 C CA . LEU A 1 217 ? -1.092 8.514 16.407 1.00 94.44 217 LEU A CA 1
ATOM 1673 C C . LEU A 1 217 ? -1.482 7.431 15.397 1.00 94.44 217 LEU A C 1
ATOM 1675 O O . LEU A 1 217 ? -0.853 7.330 14.346 1.00 94.44 217 LEU A O 1
ATOM 1679 N N . PHE A 1 218 ? -2.532 6.657 15.682 1.00 94.25 218 PHE A N 1
ATOM 1680 C CA . PHE A 1 218 ? -3.027 5.608 14.792 1.00 94.25 218 PHE A CA 1
ATOM 1681 C C . PHE A 1 218 ? -3.524 6.171 13.456 1.00 94.25 218 PHE A C 1
ATOM 1683 O O . PHE A 1 218 ? -3.095 5.716 12.398 1.00 94.25 218 PHE A O 1
ATOM 1690 N N . PHE A 1 219 ? -4.378 7.197 13.473 1.00 95.56 219 PHE A N 1
ATOM 1691 C CA . PHE A 1 219 ? -4.879 7.789 12.230 1.00 95.56 219 PHE A CA 1
ATOM 1692 C C . PHE A 1 219 ? -3.805 8.565 11.466 1.00 95.56 219 PHE A C 1
ATOM 1694 O O . PHE A 1 219 ? -3.795 8.530 10.237 1.00 95.56 219 PHE A O 1
ATOM 1701 N N . PHE A 1 220 ? -2.869 9.215 12.163 1.00 96.19 220 PHE A N 1
ATOM 1702 C CA . PHE A 1 220 ? -1.730 9.854 11.508 1.00 96.19 220 PHE A CA 1
ATOM 1703 C C . PHE A 1 220 ? -0.789 8.821 10.873 1.00 96.19 220 PHE A C 1
ATOM 1705 O O . PHE A 1 220 ? -0.320 9.027 9.758 1.00 96.19 220 PHE A O 1
ATOM 1712 N N . MET A 1 221 ? -0.582 7.669 11.518 1.00 95.69 221 MET A N 1
ATOM 1713 C CA . MET A 1 221 ? 0.110 6.530 10.912 1.00 95.69 221 MET A CA 1
ATOM 1714 C C . MET A 1 221 ? -0.608 6.047 9.645 1.00 95.69 221 MET A C 1
ATOM 1716 O O . MET A 1 221 ? 0.048 5.901 8.617 1.00 95.69 221 MET A O 1
ATOM 1720 N N . LEU A 1 222 ? -1.929 5.829 9.685 1.00 94.88 222 LEU A N 1
ATOM 1721 C CA . LEU A 1 222 ? -2.699 5.419 8.500 1.00 94.88 222 LEU A CA 1
ATOM 1722 C C . LEU A 1 222 ? -2.579 6.440 7.360 1.00 94.88 222 LEU A C 1
ATOM 1724 O O . LEU A 1 222 ? -2.400 6.054 6.206 1.00 94.88 222 LEU A O 1
ATOM 1728 N N . PHE A 1 223 ? -2.617 7.734 7.685 1.00 96.00 223 PHE A N 1
ATOM 1729 C CA . PHE A 1 223 ? -2.386 8.804 6.718 1.00 96.00 223 PHE A CA 1
ATOM 1730 C C . PHE A 1 223 ? -0.989 8.720 6.088 1.00 96.00 223 PHE A C 1
ATOM 1732 O O . PHE A 1 223 ? -0.873 8.787 4.869 1.00 96.00 223 PHE A O 1
ATOM 1739 N N . LEU A 1 224 ? 0.069 8.525 6.883 1.00 96.06 224 LEU A N 1
ATOM 1740 C CA . LEU A 1 224 ? 1.439 8.409 6.370 1.00 96.06 224 LEU A CA 1
ATOM 1741 C C . LEU A 1 224 ? 1.656 7.154 5.511 1.00 96.06 224 LEU A C 1
ATOM 1743 O O . LEU A 1 224 ? 2.356 7.238 4.500 1.00 96.06 224 LEU A O 1
ATOM 1747 N N . LEU A 1 225 ? 1.045 6.021 5.876 1.00 94.06 225 LEU A N 1
ATOM 1748 C CA . LEU A 1 225 ? 1.071 4.789 5.076 1.00 94.06 225 LEU A CA 1
ATOM 1749 C C . LEU A 1 225 ? 0.399 4.997 3.708 1.00 94.06 225 LEU A C 1
ATOM 1751 O O . LEU A 1 225 ? 0.953 4.611 2.675 1.00 94.06 225 LEU A O 1
ATOM 1755 N N . GLY A 1 226 ? -0.759 5.666 3.692 1.00 94.25 226 GLY A N 1
ATOM 1756 C CA . GLY A 1 226 ? -1.444 6.055 2.458 1.00 94.25 226 GLY A CA 1
ATOM 1757 C C . GLY A 1 226 ? -0.618 7.032 1.619 1.00 94.25 226 GLY A C 1
ATOM 1758 O O . GLY A 1 226 ? -0.406 6.793 0.432 1.00 94.25 226 GLY A O 1
ATOM 1759 N N . LEU A 1 227 ? -0.073 8.079 2.247 1.00 95.38 227 LEU A N 1
ATOM 1760 C CA . LEU A 1 227 ? 0.748 9.098 1.591 1.00 95.38 227 LEU A CA 1
ATOM 1761 C C . LEU A 1 227 ? 1.988 8.492 0.921 1.00 95.38 227 LEU A C 1
ATOM 1763 O O . LEU A 1 227 ? 2.305 8.846 -0.211 1.00 95.38 227 LEU A O 1
ATOM 1767 N N . GLY A 1 228 ? 2.684 7.566 1.589 1.00 92.44 228 GLY A N 1
ATOM 1768 C CA . GLY A 1 228 ? 3.852 6.891 1.015 1.00 92.44 228 GLY A CA 1
ATOM 1769 C C . GLY A 1 228 ? 3.524 6.146 -0.283 1.00 92.44 228 GLY A C 1
ATOM 1770 O O . GLY A 1 228 ? 4.267 6.249 -1.260 1.00 92.44 228 GLY A O 1
ATOM 1771 N N . SER A 1 229 ? 2.378 5.463 -0.309 1.00 92.00 229 SER A N 1
ATOM 1772 C CA . SER A 1 229 ? 1.896 4.729 -1.484 1.00 92.00 229 SER A CA 1
ATOM 1773 C C . SER A 1 229 ? 1.420 5.672 -2.598 1.00 92.00 229 SER A C 1
ATOM 1775 O O . SER A 1 229 ? 1.802 5.503 -3.756 1.00 92.00 229 SER A O 1
ATOM 1777 N N . GLY A 1 230 ? 0.653 6.713 -2.256 1.00 93.94 230 GLY A N 1
ATOM 1778 C CA . GLY A 1 230 ? 0.146 7.707 -3.212 1.00 93.94 230 GLY A CA 1
ATOM 1779 C C . GLY A 1 230 ? 1.261 8.489 -3.911 1.00 93.94 230 GLY A C 1
ATOM 1780 O O . GLY A 1 230 ? 1.265 8.628 -5.135 1.00 93.94 230 GLY A O 1
ATOM 1781 N N . VAL A 1 231 ? 2.298 8.887 -3.165 1.00 95.19 231 VAL A N 1
ATOM 1782 C CA . VAL A 1 231 ? 3.489 9.555 -3.717 1.00 95.19 231 VAL A CA 1
ATOM 1783 C C . VAL A 1 231 ? 4.200 8.689 -4.761 1.00 95.19 231 VAL A C 1
ATOM 1785 O O . VAL A 1 231 ? 4.611 9.209 -5.803 1.00 95.19 231 VAL A O 1
ATOM 1788 N N . ALA A 1 232 ? 4.328 7.380 -4.519 1.00 93.44 232 ALA A N 1
ATOM 1789 C CA . ALA A 1 232 ? 4.910 6.452 -5.489 1.00 93.44 232 ALA A CA 1
ATOM 1790 C C . ALA A 1 232 ? 4.062 6.367 -6.770 1.00 93.44 232 ALA A C 1
ATOM 1792 O O . ALA A 1 232 ? 4.615 6.354 -7.873 1.00 93.44 232 ALA A O 1
ATOM 1793 N N . ALA A 1 233 ? 2.733 6.386 -6.631 1.00 92.94 233 ALA A N 1
ATOM 1794 C CA . ALA A 1 233 ? 1.811 6.340 -7.758 1.00 92.94 233 ALA A CA 1
ATOM 1795 C C . ALA A 1 233 ? 1.867 7.590 -8.634 1.00 92.94 233 ALA A C 1
ATOM 1797 O O . ALA A 1 233 ? 2.053 7.485 -9.850 1.00 92.94 233 ALA A O 1
ATOM 1798 N N . VAL A 1 234 ? 1.802 8.777 -8.027 1.00 95.06 234 VAL A N 1
ATOM 1799 C CA . VAL A 1 234 ? 1.973 10.045 -8.752 1.00 95.06 234 VAL A CA 1
ATOM 1800 C C . VAL A 1 234 ? 3.324 10.065 -9.457 1.00 95.06 234 VAL A C 1
ATOM 1802 O O . VAL A 1 234 ? 3.408 10.405 -10.637 1.00 95.06 234 VAL A O 1
ATOM 1805 N N . GLN A 1 235 ? 4.388 9.657 -8.764 1.00 95.00 235 GLN A N 1
ATOM 1806 C CA . GLN A 1 235 ? 5.724 9.649 -9.338 1.00 95.00 235 GLN A CA 1
ATOM 1807 C C . GLN A 1 235 ? 5.853 8.688 -10.526 1.00 95.00 235 GLN A C 1
ATOM 1809 O O . GLN A 1 235 ? 6.517 9.048 -11.496 1.00 95.00 235 GLN A O 1
ATOM 1814 N N . ALA A 1 236 ? 5.221 7.515 -10.493 1.00 94.19 236 ALA A N 1
ATOM 1815 C CA . ALA A 1 236 ? 5.235 6.588 -11.623 1.00 94.19 236 ALA A CA 1
ATOM 1816 C C . ALA A 1 236 ? 4.585 7.187 -12.868 1.00 94.19 236 ALA A C 1
ATOM 1818 O O . ALA A 1 236 ? 5.193 7.168 -13.938 1.00 94.19 236 ALA A O 1
ATOM 1819 N N . ILE A 1 237 ? 3.419 7.816 -12.719 1.00 94.19 237 ILE A N 1
ATOM 1820 C CA . ILE A 1 237 ? 2.749 8.498 -13.831 1.00 94.19 237 ILE A CA 1
ATOM 1821 C C . ILE A 1 237 ? 3.632 9.640 -14.353 1.00 94.19 237 ILE A C 1
ATOM 1823 O O . ILE A 1 237 ? 3.859 9.741 -15.558 1.00 94.19 237 ILE A O 1
ATOM 1827 N N . VAL A 1 238 ? 4.196 10.465 -13.462 1.00 94.12 238 VAL A N 1
ATOM 1828 C CA . VAL A 1 238 ? 5.122 11.542 -13.846 1.00 94.12 238 VAL A CA 1
ATOM 1829 C C . VAL A 1 238 ? 6.298 10.987 -14.650 1.00 94.12 238 VAL A C 1
ATOM 1831 O O . VAL A 1 238 ? 6.588 11.524 -15.715 1.00 94.12 238 VAL A O 1
ATOM 1834 N N . THR A 1 239 ? 6.962 9.926 -14.179 1.00 93.69 239 THR A N 1
ATOM 1835 C CA . THR A 1 239 ? 8.101 9.308 -14.876 1.00 93.69 239 THR A CA 1
ATOM 1836 C C . THR A 1 239 ? 7.714 8.838 -16.275 1.00 93.69 239 THR A C 1
ATOM 1838 O O . THR A 1 239 ? 8.403 9.195 -17.225 1.00 93.69 239 THR A O 1
ATOM 1841 N N . VAL A 1 240 ? 6.568 8.166 -16.435 1.00 93.62 240 VAL A N 1
ATOM 1842 C CA . VAL A 1 240 ? 6.071 7.735 -17.754 1.00 93.62 240 VAL A CA 1
ATOM 1843 C C . VAL A 1 240 ? 5.923 8.921 -18.714 1.00 93.62 240 VAL A C 1
ATOM 1845 O O . VAL A 1 240 ? 6.405 8.859 -19.845 1.00 93.62 240 VAL A O 1
ATOM 1848 N N . PHE A 1 241 ? 5.327 10.033 -18.271 1.00 93.44 241 PHE A N 1
ATOM 1849 C CA . PHE A 1 241 ? 5.225 11.239 -19.104 1.00 93.44 241 PHE A CA 1
ATOM 1850 C C . PHE A 1 241 ? 6.592 11.843 -19.440 1.00 93.44 241 PHE A C 1
ATOM 1852 O O . PHE A 1 241 ? 6.789 12.308 -20.561 1.00 93.44 241 PHE A O 1
ATOM 1859 N N . MET A 1 242 ? 7.534 11.850 -18.493 1.00 92.00 242 MET A N 1
ATOM 1860 C CA . MET A 1 242 ? 8.881 12.388 -18.722 1.00 92.00 242 MET A CA 1
ATOM 1861 C C . MET A 1 242 ? 9.697 11.538 -19.700 1.00 92.00 242 MET A C 1
ATOM 1863 O O . MET A 1 242 ? 10.524 12.088 -20.432 1.00 92.00 242 MET A O 1
ATOM 1867 N N . ASP A 1 243 ? 9.488 10.223 -19.697 1.00 93.12 243 ASP A N 1
ATOM 1868 C CA . ASP A 1 243 ? 10.209 9.287 -20.557 1.00 93.12 243 ASP A CA 1
ATOM 1869 C C . ASP A 1 243 ? 9.646 9.287 -21.982 1.00 93.12 243 ASP A C 1
ATOM 1871 O O . ASP A 1 243 ? 10.419 9.287 -22.939 1.00 93.12 243 ASP A O 1
ATOM 1875 N N . GLN A 1 244 ? 8.321 9.384 -22.139 1.00 94.56 244 GLN A N 1
ATOM 1876 C CA . GLN A 1 244 ? 7.675 9.485 -23.456 1.00 94.56 244 GLN A CA 1
ATOM 1877 C C . GLN A 1 244 ? 7.819 10.874 -24.090 1.00 94.56 244 GLN A C 1
ATOM 1879 O O . GLN A 1 244 ? 7.980 10.990 -25.304 1.00 94.56 244 GLN A O 1
ATOM 1884 N N . PHE A 1 245 ? 7.794 11.939 -23.284 1.00 94.12 245 PHE A N 1
ATOM 1885 C CA . PHE A 1 245 ? 7.882 13.320 -23.758 1.00 94.12 245 PHE A CA 1
ATOM 1886 C C . PHE A 1 245 ? 9.046 14.057 -23.079 1.00 94.12 245 PHE A C 1
ATOM 1888 O O . PHE A 1 245 ? 8.836 14.811 -22.122 1.00 94.12 245 PHE A O 1
ATOM 1895 N N . PRO A 1 246 ? 10.286 13.927 -23.596 1.00 91.19 246 PRO A N 1
ATOM 1896 C CA . PRO A 1 246 ? 11.476 14.521 -22.979 1.00 91.19 246 PRO A CA 1
ATOM 1897 C C . PRO A 1 246 ? 11.402 16.042 -22.782 1.00 91.19 246 PRO A C 1
ATOM 1899 O O . PRO A 1 246 ? 12.014 16.576 -21.862 1.00 91.19 246 PRO A O 1
ATOM 1902 N N . GLN A 1 247 ? 10.613 16.738 -23.607 1.00 91.81 247 GLN A N 1
ATOM 1903 C CA . GLN A 1 247 ? 10.358 18.181 -23.512 1.00 91.81 247 GLN A CA 1
ATOM 1904 C C . GLN A 1 247 ? 9.676 18.583 -22.193 1.00 91.81 247 GLN A C 1
ATOM 1906 O O . GLN A 1 247 ? 9.821 19.713 -21.731 1.00 91.81 247 GLN A O 1
ATOM 1911 N N . LEU A 1 248 ? 8.939 17.665 -21.558 1.00 91.56 248 LEU A N 1
ATOM 1912 C CA . LEU A 1 248 ? 8.251 17.925 -20.296 1.00 91.56 248 LEU A CA 1
ATOM 1913 C C . LEU A 1 248 ? 9.190 17.869 -19.083 1.00 91.56 248 LEU A C 1
ATOM 1915 O O . LEU A 1 248 ? 8.793 18.326 -18.011 1.00 91.56 248 LEU A O 1
ATOM 1919 N N . LYS A 1 249 ? 10.437 17.387 -19.236 1.00 87.75 249 LYS A N 1
ATOM 1920 C CA . LYS A 1 249 ? 11.417 17.273 -18.137 1.00 87.75 249 LYS A CA 1
ATOM 1921 C C . LYS A 1 249 ? 11.695 18.614 -17.459 1.00 87.75 249 LYS A C 1
ATOM 1923 O O . LYS A 1 249 ? 11.747 18.674 -16.232 1.00 87.75 249 LYS A O 1
ATOM 1928 N N . GLU A 1 250 ? 11.781 19.697 -18.231 1.00 89.25 250 GLU A N 1
ATOM 1929 C CA . GLU A 1 250 ? 11.961 21.060 -17.705 1.00 89.25 250 GLU A CA 1
ATOM 1930 C C . GLU A 1 250 ? 10.734 21.570 -16.933 1.00 89.25 250 GLU A C 1
ATOM 1932 O O . GLU A 1 250 ? 10.845 22.435 -16.067 1.00 89.25 250 GLU A O 1
ATOM 1937 N N . ARG A 1 251 ? 9.552 21.006 -17.213 1.00 92.00 251 ARG A N 1
ATOM 1938 C CA . ARG A 1 251 ? 8.262 21.369 -16.607 1.00 92.00 251 ARG A CA 1
ATOM 1939 C C . ARG A 1 251 ? 7.726 20.278 -15.676 1.00 92.00 251 ARG A C 1
ATOM 1941 O O . ARG A 1 251 ? 6.524 20.222 -15.423 1.00 92.00 251 ARG A O 1
ATOM 1948 N N . ARG A 1 252 ? 8.602 19.426 -15.131 1.00 90.81 252 ARG A N 1
ATOM 1949 C CA . ARG A 1 252 ? 8.240 18.286 -14.269 1.00 90.81 252 ARG A CA 1
ATOM 1950 C C . ARG A 1 252 ? 7.272 18.656 -13.146 1.00 90.81 252 ARG A C 1
ATOM 1952 O O . ARG A 1 252 ? 6.297 17.945 -12.922 1.00 90.81 252 ARG A O 1
ATOM 1959 N N . SER A 1 253 ? 7.552 19.746 -12.432 1.00 92.75 253 SER A N 1
ATOM 1960 C CA . SER A 1 253 ? 6.724 20.206 -11.313 1.00 92.75 253 SER A CA 1
ATOM 1961 C C . SER A 1 253 ? 5.300 20.531 -11.760 1.00 92.75 253 SER A C 1
ATOM 1963 O O . SER A 1 253 ? 4.348 20.146 -11.089 1.00 92.75 253 SER A O 1
ATOM 1965 N N . LEU A 1 254 ? 5.146 21.164 -12.926 1.00 93.56 254 LEU A N 1
ATOM 1966 C CA . LEU A 1 254 ? 3.843 21.458 -13.518 1.00 93.56 254 LEU A CA 1
ATOM 1967 C C . LEU A 1 254 ? 3.106 20.168 -13.881 1.00 93.56 254 LEU A C 1
ATOM 1969 O O . LEU A 1 254 ? 1.914 20.068 -13.608 1.00 93.56 254 LEU A O 1
ATOM 1973 N N . VAL A 1 255 ? 3.797 19.170 -14.440 1.00 94.69 255 VAL A N 1
ATOM 1974 C CA . VAL A 1 255 ? 3.189 17.870 -14.773 1.00 94.69 255 VAL A CA 1
ATOM 1975 C C . VAL A 1 255 ? 2.720 17.133 -13.518 1.00 94.69 255 VAL A C 1
ATOM 1977 O O . VAL A 1 255 ? 1.581 16.683 -13.483 1.00 94.69 255 VAL A O 1
ATOM 1980 N N . SER A 1 256 ? 3.544 17.082 -12.468 1.00 94.94 256 SER A N 1
ATOM 1981 C CA . SER A 1 256 ? 3.165 16.514 -11.163 1.00 94.94 256 SER A CA 1
ATOM 1982 C C . SER A 1 256 ? 1.921 17.203 -10.585 1.00 94.94 256 SER A C 1
ATOM 1984 O O . SER A 1 256 ? 0.931 16.533 -10.299 1.00 94.94 256 SER A O 1
ATOM 1986 N N . ILE A 1 257 ? 1.916 18.540 -10.509 1.00 95.75 257 ILE A N 1
ATOM 1987 C CA . ILE A 1 257 ? 0.763 19.305 -10.007 1.00 95.75 257 ILE A CA 1
ATOM 1988 C C . ILE A 1 257 ? -0.476 19.043 -10.868 1.00 95.75 257 ILE A C 1
ATOM 1990 O O . ILE A 1 257 ? -1.564 18.861 -10.334 1.00 95.75 257 ILE A O 1
ATOM 1994 N N . SER A 1 258 ? -0.318 18.992 -12.191 1.00 95.75 258 SER A N 1
ATOM 1995 C CA . SER A 1 258 ? -1.427 18.750 -13.119 1.00 95.75 258 SER A CA 1
ATOM 1996 C C . SER A 1 258 ? -2.045 17.369 -12.909 1.00 95.75 258 SER A C 1
ATOM 1998 O O . SER A 1 258 ? -3.267 17.259 -12.866 1.00 95.75 258 SER A O 1
ATOM 2000 N N . ILE A 1 259 ? -1.220 16.335 -12.704 1.00 95.88 259 ILE A N 1
ATOM 2001 C CA . ILE A 1 259 ? -1.687 14.988 -12.354 1.00 95.88 259 ILE A CA 1
ATOM 2002 C C . ILE A 1 259 ? -2.462 15.031 -11.035 1.00 95.88 259 ILE A C 1
ATOM 2004 O O . ILE A 1 259 ? -3.595 14.568 -10.997 1.00 95.88 259 ILE A O 1
ATOM 2008 N N . CYS A 1 260 ? -1.924 15.653 -9.982 1.00 97.31 260 CYS A N 1
ATOM 2009 C CA . CYS A 1 260 ? -2.623 15.762 -8.697 1.00 97.31 260 CYS A CA 1
ATOM 2010 C C . CYS A 1 260 ? -3.951 16.532 -8.801 1.00 97.31 260 CYS A C 1
ATOM 2012 O O . CYS A 1 260 ? -4.928 16.143 -8.170 1.00 97.31 260 CYS A O 1
ATOM 2014 N N . VAL A 1 261 ? -4.022 17.597 -9.607 1.00 97.81 261 VAL A N 1
ATOM 2015 C CA . VAL A 1 261 ? -5.257 18.375 -9.821 1.00 97.81 261 VAL A CA 1
ATOM 2016 C C . VAL A 1 261 ? -6.312 17.552 -10.564 1.00 97.81 261 VAL A C 1
ATOM 2018 O O . VAL A 1 261 ? -7.478 17.555 -10.169 1.00 97.81 261 VAL A O 1
ATOM 2021 N N . VAL A 1 262 ? -5.919 16.819 -11.610 1.00 97.50 262 VAL A N 1
ATOM 2022 C CA . VAL A 1 262 ? -6.829 15.923 -12.343 1.00 97.50 262 VAL A CA 1
ATOM 2023 C C . VAL A 1 262 ? -7.302 14.778 -11.442 1.00 97.50 262 VAL A C 1
ATOM 2025 O O . VAL A 1 262 ? -8.497 14.472 -11.416 1.00 97.50 262 VAL A O 1
ATOM 2028 N N . SER A 1 263 ? -6.406 14.185 -10.654 1.00 96.56 263 SER A N 1
ATOM 2029 C CA . SER A 1 263 ? -6.748 13.121 -9.706 1.00 96.56 263 SER A CA 1
ATOM 2030 C C . SER A 1 263 ? -7.635 13.614 -8.559 1.00 96.56 263 SER A C 1
ATOM 2032 O O . SER A 1 263 ? -8.559 12.914 -8.154 1.00 96.56 263 SER A O 1
ATOM 2034 N N . PHE A 1 264 ? -7.440 14.847 -8.081 1.00 97.38 264 PHE A N 1
ATOM 2035 C CA . PHE A 1 264 ? -8.359 15.491 -7.141 1.00 97.38 264 PHE A CA 1
ATOM 2036 C C . PHE A 1 264 ? -9.751 15.652 -7.753 1.00 97.38 264 PHE A C 1
ATOM 2038 O O . PHE A 1 264 ? -10.731 15.211 -7.159 1.00 97.38 264 PHE A O 1
ATOM 2045 N N . GLY A 1 265 ? -9.839 16.231 -8.956 1.00 96.75 265 GLY A N 1
ATOM 2046 C CA . GLY A 1 265 ? -11.113 16.471 -9.635 1.00 96.75 265 GLY A CA 1
ATOM 2047 C C . GLY A 1 265 ? -11.893 15.185 -9.909 1.00 96.75 265 GLY A C 1
ATOM 2048 O O . GLY A 1 265 ? -13.089 15.120 -9.638 1.00 96.75 265 GLY A O 1
ATOM 2049 N N . THR A 1 266 ? -11.212 14.141 -10.385 1.00 94.31 266 THR A N 1
ATOM 2050 C CA . THR A 1 266 ? -11.823 12.818 -10.601 1.00 94.31 266 THR A CA 1
ATOM 2051 C C . THR A 1 266 ? -12.160 12.111 -9.287 1.00 94.31 266 THR A C 1
ATOM 2053 O O . THR A 1 266 ? -13.185 11.440 -9.209 1.00 94.31 266 THR A O 1
ATOM 2056 N N . GLY A 1 267 ? -11.368 12.311 -8.231 1.00 94.69 267 GLY A N 1
ATOM 2057 C CA . GLY A 1 267 ? -11.600 11.748 -6.901 1.00 94.69 267 GLY A CA 1
ATOM 2058 C C . GLY A 1 267 ? -12.777 12.361 -6.136 1.00 94.69 267 GLY A C 1
ATOM 2059 O O . GLY A 1 267 ? -13.300 11.711 -5.234 1.00 94.69 267 GLY A O 1
ATOM 2060 N N . LEU A 1 268 ? -13.257 13.558 -6.504 1.00 94.62 268 LEU A N 1
ATOM 2061 C CA . LEU A 1 268 ? -14.404 14.206 -5.844 1.00 94.62 268 LEU A CA 1
ATOM 2062 C C . LEU A 1 268 ? -15.673 13.345 -5.858 1.00 94.62 268 LEU A C 1
ATOM 2064 O O . LEU A 1 268 ? -16.485 13.446 -4.940 1.00 94.62 268 LEU A O 1
ATOM 2068 N N . VAL A 1 269 ? -15.829 12.462 -6.849 1.00 92.19 269 VAL A N 1
ATOM 2069 C CA . VAL A 1 269 ? -16.950 11.512 -6.901 1.00 92.19 269 VAL A CA 1
ATOM 2070 C C . VAL A 1 269 ? -16.975 10.582 -5.677 1.00 92.19 269 VAL A C 1
ATOM 2072 O O . VAL A 1 269 ? -18.048 10.210 -5.206 1.00 92.19 269 VAL A O 1
ATOM 2075 N N . LEU A 1 270 ? -15.810 10.265 -5.101 1.00 91.62 270 LEU A N 1
ATOM 2076 C CA . LEU A 1 270 ? -15.673 9.441 -3.895 1.00 91.62 270 LEU A CA 1
ATOM 2077 C C . LEU A 1 270 ? -15.974 10.210 -2.603 1.00 91.62 270 LEU A C 1
ATOM 2079 O O . LEU A 1 270 ? -16.129 9.595 -1.553 1.00 91.62 270 LEU A O 1
ATOM 2083 N N . CYS A 1 271 ? -16.079 11.539 -2.666 1.00 93.50 271 CYS A N 1
ATOM 2084 C CA . CYS A 1 271 ? -16.472 12.391 -1.542 1.00 93.50 271 CYS A CA 1
ATOM 2085 C C . CYS A 1 271 ? -17.989 12.621 -1.472 1.00 93.50 271 CYS A C 1
ATOM 2087 O O . CYS A 1 271 ? -18.439 13.507 -0.747 1.00 93.50 271 CYS A O 1
ATOM 2089 N N . THR A 1 272 ? -18.776 11.882 -2.252 1.00 91.12 272 THR A N 1
ATOM 2090 C CA . THR A 1 272 ? -20.240 11.953 -2.230 1.00 91.12 272 THR A CA 1
ATOM 2091 C C . THR A 1 272 ? -20.837 10.936 -1.258 1.00 91.12 272 THR A C 1
ATOM 2093 O O . THR A 1 272 ? -20.153 10.014 -0.815 1.00 91.12 272 THR A O 1
ATOM 2096 N N . ASP A 1 273 ? -22.125 11.081 -0.956 1.00 85.25 273 ASP A N 1
ATOM 2097 C CA . ASP A 1 273 ? -22.937 10.119 -0.189 1.00 85.25 273 ASP A CA 1
ATOM 2098 C C . ASP A 1 273 ? -22.846 8.665 -0.697 1.00 85.25 273 ASP A C 1
ATOM 2100 O O . ASP A 1 273 ? -22.902 7.721 0.087 1.00 85.25 273 ASP A O 1
ATOM 2104 N N . SER A 1 274 ? -22.640 8.485 -2.004 1.00 85.50 274 SER A N 1
ATOM 2105 C CA . SER A 1 274 ? -22.487 7.178 -2.665 1.00 85.50 274 SER A CA 1
ATOM 2106 C C . SER A 1 274 ? -21.014 6.743 -2.819 1.00 85.50 274 SER A C 1
ATOM 2108 O O . SER A 1 274 ? -20.705 5.720 -3.438 1.00 85.50 274 SER A O 1
ATOM 2110 N N . GLY A 1 275 ? -20.074 7.516 -2.265 1.00 87.50 275 GLY A N 1
ATOM 2111 C CA . GLY A 1 275 ? -18.633 7.322 -2.425 1.00 87.50 275 GLY A CA 1
ATOM 2112 C C . GLY A 1 275 ? -18.097 6.041 -1.783 1.00 87.50 275 GLY A C 1
ATOM 2113 O O . GLY A 1 275 ? -17.187 5.419 -2.334 1.00 87.50 275 GLY A O 1
ATOM 2114 N N . SER A 1 276 ? -18.684 5.594 -0.665 1.00 84.00 276 SER A N 1
ATOM 2115 C CA . SER A 1 276 ? -18.304 4.346 0.022 1.00 84.00 276 SER A CA 1
ATOM 2116 C C . SER A 1 276 ? -18.454 3.123 -0.893 1.00 84.00 276 SER A C 1
ATOM 2118 O O . SER A 1 276 ? -17.552 2.279 -0.960 1.00 84.00 276 SER A O 1
ATOM 2120 N N . LEU A 1 277 ? -19.567 3.071 -1.628 1.00 83.94 277 LEU A N 1
ATOM 2121 C CA . LEU A 1 277 ? -19.920 2.021 -2.574 1.00 83.94 277 LEU A CA 1
ATOM 2122 C C . LEU A 1 277 ? -19.094 2.116 -3.857 1.00 83.94 277 LEU A C 1
ATOM 2124 O O . LEU A 1 277 ? -18.570 1.106 -4.325 1.00 83.94 277 LEU A O 1
ATOM 2128 N N . LEU A 1 278 ? -18.927 3.323 -4.403 1.00 87.69 278 LEU A N 1
ATOM 2129 C CA . LEU A 1 278 ? -18.124 3.527 -5.607 1.00 87.69 278 LEU A CA 1
ATOM 2130 C C . LEU A 1 278 ? -16.651 3.163 -5.376 1.00 87.69 278 LEU A C 1
ATOM 2132 O O . LEU A 1 278 ? -16.046 2.486 -6.206 1.00 87.69 278 LEU A O 1
ATOM 2136 N N . ARG A 1 279 ? -16.094 3.519 -4.214 1.00 87.19 279 ARG A N 1
ATOM 2137 C CA . ARG A 1 279 ? -14.760 3.073 -3.796 1.00 87.19 279 ARG A CA 1
ATOM 2138 C C . ARG A 1 279 ? -14.686 1.550 -3.732 1.00 87.19 279 ARG A C 1
ATOM 2140 O O . ARG A 1 279 ? -13.749 0.978 -4.267 1.00 87.19 279 ARG A O 1
ATOM 2147 N N . LEU A 1 280 ? -15.672 0.883 -3.128 1.00 84.25 280 LEU A N 1
ATOM 2148 C CA . LEU A 1 280 ? -15.695 -0.583 -3.061 1.00 84.25 280 LEU A CA 1
ATOM 2149 C C . LEU A 1 280 ? -15.714 -1.225 -4.459 1.00 84.25 280 LEU A C 1
ATOM 2151 O O . LEU A 1 280 ? -15.084 -2.262 -4.670 1.00 84.25 280 LEU A O 1
ATOM 2155 N N . LEU A 1 281 ? -16.418 -0.619 -5.418 1.00 84.44 281 LEU A N 1
ATOM 2156 C CA . LEU A 1 281 ? -16.399 -1.058 -6.812 1.00 84.44 281 LEU A CA 1
ATOM 2157 C C . LEU A 1 281 ? -15.016 -0.866 -7.443 1.00 84.44 281 LEU A C 1
ATOM 2159 O O . LEU A 1 281 ? -14.518 -1.797 -8.073 1.00 84.44 281 LEU A O 1
ATOM 2163 N N . PHE A 1 282 ? -14.373 0.288 -7.252 1.00 86.75 282 PHE A N 1
ATOM 2164 C CA . PHE A 1 282 ? -13.022 0.525 -7.767 1.00 86.75 282 PHE A CA 1
ATOM 2165 C C . PHE A 1 282 ? -11.969 -0.378 -7.120 1.00 86.75 282 PHE A C 1
ATOM 2167 O O . PHE A 1 282 ? -11.150 -0.937 -7.844 1.00 86.75 282 PHE A O 1
ATOM 2174 N N . ASP A 1 283 ? -12.025 -0.601 -5.810 1.00 82.88 283 ASP A N 1
ATOM 2175 C CA . ASP A 1 283 ? -11.088 -1.484 -5.111 1.00 82.88 283 ASP A CA 1
ATOM 2176 C C . ASP A 1 283 ? -11.215 -2.921 -5.624 1.00 82.88 283 ASP A C 1
ATOM 2178 O O . ASP A 1 283 ? -10.217 -3.563 -5.942 1.00 82.88 283 ASP A O 1
ATOM 2182 N N . ASN A 1 284 ? -12.447 -3.414 -5.785 1.00 80.44 284 ASN A N 1
ATOM 2183 C CA . ASN A 1 284 ? -12.676 -4.784 -6.231 1.00 80.44 284 ASN A CA 1
ATOM 2184 C C . ASN A 1 284 ? -12.433 -4.975 -7.732 1.00 80.44 284 ASN A C 1
ATOM 2186 O O . ASN A 1 284 ? -11.846 -5.977 -8.128 1.00 80.44 284 ASN A O 1
ATOM 2190 N N . TYR A 1 285 ? -12.922 -4.070 -8.580 1.00 80.06 285 TYR A N 1
ATOM 2191 C CA . TYR A 1 285 ? -12.958 -4.263 -10.035 1.00 80.06 285 TYR A CA 1
ATOM 2192 C C . TYR A 1 285 ? -11.993 -3.363 -10.802 1.00 80.06 285 TYR A C 1
ATOM 2194 O O . TYR A 1 285 ? -11.480 -3.787 -11.832 1.00 80.06 285 TYR A O 1
ATOM 2202 N N . GLY A 1 286 ? -11.762 -2.140 -10.327 1.00 78.38 286 GLY A N 1
ATOM 2203 C CA . GLY A 1 286 ? -10.907 -1.164 -11.002 1.00 78.38 286 GLY A CA 1
ATOM 2204 C C . GLY A 1 286 ? -9.423 -1.462 -10.820 1.00 78.38 286 GLY A C 1
ATOM 2205 O O . GLY A 1 286 ? -8.699 -1.554 -11.804 1.00 78.38 286 GLY A O 1
ATOM 2206 N N . VAL A 1 287 ? -8.983 -1.635 -9.573 1.00 78.50 287 VAL A N 1
ATOM 2207 C CA . VAL A 1 287 ? -7.581 -1.924 -9.241 1.00 78.50 287 VAL A CA 1
ATOM 2208 C C . VAL A 1 287 ? -7.404 -3.400 -8.939 1.00 78.50 287 VAL A C 1
ATOM 2210 O O . VAL A 1 287 ? -6.613 -4.047 -9.612 1.00 78.50 287 VAL A O 1
ATOM 2213 N N . GLY A 1 288 ? -8.173 -3.955 -7.994 1.00 74.75 288 GLY A N 1
ATOM 2214 C CA . GLY A 1 288 ? -7.963 -5.313 -7.500 1.00 74.75 288 GLY A CA 1
ATOM 2215 C C . GLY A 1 288 ? -7.857 -6.342 -8.631 1.00 74.75 288 GLY A C 1
ATOM 2216 O O . GLY A 1 288 ? -6.792 -6.861 -8.961 1.00 74.75 288 GLY A O 1
ATOM 2217 N N . ARG A 1 289 ? -8.965 -6.589 -9.321 1.00 73.81 289 ARG A N 1
ATOM 2218 C CA . ARG A 1 289 ? -8.989 -7.577 -10.412 1.00 73.81 289 ARG A CA 1
ATOM 2219 C C . ARG A 1 289 ? -8.100 -7.213 -11.604 1.00 73.81 289 ARG A C 1
ATOM 2221 O O . ARG A 1 289 ? -7.561 -8.112 -12.242 1.00 73.81 289 ARG A O 1
ATOM 2228 N N . ALA A 1 290 ? -7.948 -5.927 -11.913 1.00 80.94 290 ALA A N 1
ATOM 2229 C CA . ALA A 1 290 ? -7.173 -5.488 -13.070 1.00 80.94 290 ALA A CA 1
ATOM 2230 C C . ALA A 1 290 ? -5.662 -5.705 -12.886 1.00 80.94 290 ALA A C 1
ATOM 2232 O O . ALA A 1 290 ? -4.987 -6.087 -13.839 1.00 80.94 290 ALA A O 1
ATOM 2233 N N . THR A 1 291 ? -5.134 -5.537 -11.669 1.00 80.25 291 THR A N 1
ATOM 2234 C CA . THR A 1 291 ? -3.699 -5.701 -11.389 1.00 80.25 291 THR A CA 1
ATOM 2235 C C . THR A 1 291 ? -3.197 -7.110 -11.705 1.00 80.25 291 THR A C 1
ATOM 2237 O O . THR A 1 291 ? -2.108 -7.248 -12.257 1.00 80.25 291 THR A O 1
ATOM 2240 N N . PHE A 1 292 ? -3.989 -8.160 -11.456 1.00 78.44 292 PHE A N 1
ATOM 2241 C CA . PHE A 1 292 ? -3.610 -9.526 -11.855 1.00 78.44 292 PHE A CA 1
ATOM 2242 C C . PHE A 1 292 ? -3.473 -9.668 -13.364 1.00 78.44 292 PHE A C 1
ATOM 2244 O O . PHE A 1 292 ? -2.516 -10.274 -13.841 1.00 78.44 292 PHE A O 1
ATOM 2251 N N . LEU A 1 293 ? -4.399 -9.076 -14.118 1.00 80.44 293 LEU A N 1
ATOM 2252 C CA . LEU A 1 293 ? -4.343 -9.097 -15.573 1.00 80.44 293 LEU A CA 1
ATOM 2253 C C . LEU A 1 293 ? -3.095 -8.363 -16.087 1.00 80.44 293 LEU A C 1
ATOM 2255 O O . LEU A 1 293 ? -2.421 -8.863 -16.987 1.00 80.44 293 LEU A O 1
ATOM 2259 N N . TYR A 1 294 ? -2.749 -7.218 -15.490 1.00 84.56 294 TYR A N 1
ATOM 2260 C CA . TYR A 1 294 ? -1.520 -6.494 -15.821 1.00 84.56 294 TYR A CA 1
ATOM 2261 C C . TYR A 1 294 ? -0.270 -7.318 -15.500 1.00 84.56 294 TYR A C 1
ATOM 2263 O O . TYR A 1 294 ? 0.598 -7.444 -16.360 1.00 84.56 294 TYR A O 1
ATOM 2271 N N . ALA A 1 295 ? -0.214 -7.969 -14.335 1.00 84.75 295 ALA A N 1
ATOM 2272 C CA . ALA A 1 295 ? 0.892 -8.854 -13.969 1.00 84.75 295 ALA A CA 1
ATOM 2273 C C . ALA A 1 295 ? 1.030 -10.052 -14.929 1.00 84.75 295 ALA A C 1
ATOM 2275 O O . ALA A 1 295 ? 2.145 -10.428 -15.291 1.00 84.75 295 ALA A O 1
ATOM 2276 N N . VAL A 1 296 ? -0.085 -10.632 -15.393 1.00 84.88 296 VAL A N 1
ATOM 2277 C CA . VAL A 1 296 ? -0.073 -11.685 -16.422 1.00 84.88 296 VAL A CA 1
ATOM 2278 C C . VAL A 1 296 ? 0.519 -11.154 -17.724 1.00 84.88 296 VAL A C 1
ATOM 2280 O O . VAL A 1 296 ? 1.401 -11.798 -18.287 1.00 84.88 296 VAL A O 1
ATOM 2283 N N . PHE A 1 297 ? 0.082 -9.987 -18.203 1.00 88.06 297 PHE A N 1
ATOM 2284 C CA . PHE A 1 297 ? 0.632 -9.403 -19.428 1.00 88.06 297 PHE A CA 1
ATOM 2285 C C . PHE A 1 297 ? 2.111 -9.042 -19.300 1.00 88.06 297 PHE A C 1
ATOM 2287 O O . PHE A 1 297 ? 2.865 -9.292 -20.241 1.00 88.06 297 PHE A O 1
ATOM 2294 N N . GLU A 1 298 ? 2.544 -8.524 -18.150 1.00 89.69 298 GLU A N 1
ATOM 2295 C CA . GLU A 1 298 ? 3.958 -8.277 -17.873 1.00 89.69 298 GLU A CA 1
ATOM 2296 C C . GLU A 1 298 ? 4.760 -9.576 -17.949 1.00 89.69 298 GLU A C 1
ATOM 2298 O O . GLU A 1 298 ? 5.712 -9.657 -18.720 1.00 89.69 298 GLU A O 1
ATOM 2303 N N . VAL A 1 299 ? 4.355 -10.629 -17.234 1.00 89.44 299 VAL A N 1
ATOM 2304 C CA . VAL A 1 299 ? 5.076 -11.911 -17.254 1.00 89.44 299 VAL A CA 1
ATOM 2305 C C . VAL A 1 299 ? 5.054 -12.551 -18.642 1.00 89.44 299 VAL A C 1
ATOM 2307 O O . VAL A 1 299 ? 6.080 -13.065 -19.084 1.00 89.44 299 VAL A O 1
ATOM 2310 N N . VAL A 1 300 ? 3.941 -12.470 -19.376 1.00 89.19 300 VAL A N 1
ATOM 2311 C CA . VAL A 1 300 ? 3.862 -12.929 -20.773 1.00 89.19 300 VAL A CA 1
ATOM 2312 C C . VAL A 1 300 ? 4.843 -12.174 -21.665 1.00 89.19 300 VAL A C 1
ATOM 2314 O O . VAL A 1 300 ? 5.631 -12.797 -22.385 1.00 89.19 300 VAL A O 1
ATOM 2317 N N . GLY A 1 301 ? 4.848 -10.845 -21.582 1.00 91.06 301 GLY A N 1
ATOM 2318 C CA . GLY A 1 301 ? 5.755 -9.992 -22.343 1.00 91.06 301 GLY A CA 1
ATOM 2319 C C . GLY A 1 301 ? 7.226 -10.264 -22.031 1.00 91.06 301 GLY A C 1
ATOM 2320 O O . GLY A 1 301 ? 8.043 -10.377 -22.937 1.00 91.06 301 GLY A O 1
ATOM 2321 N N . VAL A 1 302 ? 7.557 -10.431 -20.757 1.00 91.00 302 VAL A N 1
ATOM 2322 C CA . VAL A 1 302 ? 8.925 -10.571 -20.242 1.00 91.00 302 VAL A CA 1
ATOM 2323 C C . VAL A 1 302 ? 9.478 -11.985 -20.467 1.00 91.00 302 VAL A C 1
ATOM 2325 O O . VAL A 1 302 ? 10.584 -12.156 -20.975 1.00 91.00 302 VAL A O 1
ATOM 2328 N N . VAL A 1 303 ? 8.713 -13.022 -20.126 1.00 90.75 303 VAL A N 1
ATOM 2329 C CA . VAL A 1 303 ? 9.200 -14.413 -20.122 1.00 90.75 303 VAL A CA 1
ATOM 2330 C C . VAL A 1 303 ? 9.052 -15.076 -21.491 1.00 90.75 303 VAL A C 1
ATOM 2332 O O . VAL A 1 303 ? 9.968 -15.780 -21.922 1.00 90.75 303 VAL A O 1
ATOM 2335 N N . TRP A 1 304 ? 7.933 -14.855 -22.189 1.00 89.38 304 TRP A N 1
ATOM 2336 C CA . TRP A 1 304 ? 7.641 -15.538 -23.455 1.00 89.38 304 TRP A CA 1
ATOM 2337 C C . TRP A 1 304 ? 7.907 -14.691 -24.699 1.00 89.38 304 TRP A C 1
ATOM 2339 O O . TRP A 1 304 ? 8.442 -15.234 -25.662 1.00 89.38 304 TRP A O 1
ATOM 2349 N N . ILE A 1 305 ? 7.548 -13.400 -24.706 1.00 94.19 305 ILE A N 1
ATOM 2350 C CA . ILE A 1 305 ? 7.754 -12.542 -25.890 1.00 94.19 305 ILE A CA 1
ATOM 2351 C C . ILE A 1 305 ? 9.211 -12.078 -25.976 1.00 94.19 305 ILE A C 1
ATOM 2353 O O . ILE A 1 305 ? 9.869 -12.321 -26.983 1.00 94.19 305 ILE A O 1
ATOM 2357 N N . TYR A 1 306 ? 9.726 -11.434 -24.925 1.00 95.56 306 TYR A N 1
ATOM 2358 C CA . TYR A 1 306 ? 11.123 -10.999 -24.861 1.00 95.56 306 TYR A CA 1
ATOM 2359 C C . TYR A 1 306 ? 12.076 -12.188 -24.721 1.00 95.56 306 TYR A C 1
ATOM 2361 O O . TYR A 1 306 ? 13.127 -12.217 -25.354 1.00 95.56 306 TYR A O 1
ATOM 2369 N N . GLY A 1 307 ? 11.673 -13.195 -23.946 1.00 93.81 307 GLY A N 1
ATOM 2370 C CA . GLY A 1 307 ? 12.382 -14.458 -23.794 1.00 93.81 307 GLY A CA 1
ATOM 2371 C C . GLY A 1 307 ? 13.152 -14.542 -22.479 1.00 93.81 307 GLY A C 1
ATOM 2372 O O . GLY A 1 307 ? 14.044 -13.746 -22.195 1.00 93.81 307 GLY A O 1
ATOM 2373 N N . TRP A 1 308 ? 12.856 -15.580 -21.695 1.00 91.69 308 TRP A N 1
ATOM 2374 C CA . TRP A 1 308 ? 13.438 -15.788 -20.364 1.00 91.69 308 TRP A CA 1
ATOM 2375 C C . TRP A 1 308 ? 14.975 -15.829 -20.348 1.00 91.69 308 TRP A C 1
ATOM 2377 O O . TRP A 1 308 ? 15.589 -15.388 -19.380 1.00 91.69 308 TRP A O 1
ATOM 2387 N N . LYS A 1 309 ? 15.601 -16.349 -21.415 1.00 92.31 309 LYS A N 1
ATOM 2388 C CA . LYS A 1 309 ? 17.066 -16.415 -21.539 1.00 92.31 309 LYS A CA 1
ATOM 2389 C C . LYS A 1 309 ? 17.681 -15.028 -21.685 1.00 92.31 309 LYS A C 1
ATOM 2391 O O . LYS A 1 309 ? 18.646 -14.742 -20.989 1.00 92.31 309 LYS A O 1
ATOM 2396 N N . ASN A 1 310 ? 17.069 -14.174 -22.505 1.00 95.12 310 ASN A N 1
ATOM 2397 C CA . ASN A 1 310 ? 17.539 -12.811 -22.742 1.00 95.12 310 ASN A CA 1
ATOM 2398 C C . ASN A 1 310 ? 17.553 -12.024 -21.429 1.00 95.12 310 ASN A C 1
ATOM 2400 O O . ASN A 1 310 ? 18.549 -11.403 -21.092 1.00 95.12 310 ASN A O 1
ATOM 2404 N N . ILE A 1 311 ? 16.504 -12.158 -20.612 1.00 92.69 311 ILE A N 1
ATOM 2405 C CA . ILE A 1 311 ? 16.453 -11.481 -19.312 1.00 92.69 311 ILE A CA 1
ATOM 2406 C C . ILE A 1 311 ? 17.498 -11.979 -18.319 1.00 92.69 311 ILE A C 1
ATOM 2408 O O . ILE A 1 311 ? 18.034 -11.200 -17.534 1.00 92.69 311 ILE A O 1
ATOM 2412 N N . VAL A 1 312 ? 17.783 -13.281 -18.330 1.00 93.56 312 VAL A N 1
ATOM 2413 C CA . VAL A 1 312 ? 18.844 -13.842 -17.496 1.00 93.56 312 VAL A CA 1
ATOM 2414 C C . VAL A 1 312 ? 20.189 -13.276 -17.937 1.00 93.56 312 VAL A C 1
ATOM 2416 O O . VAL A 1 312 ? 20.948 -12.835 -17.081 1.00 93.56 312 VAL A O 1
ATOM 2419 N N . GLU A 1 313 ? 20.458 -13.234 -19.241 1.00 95.25 313 GLU A N 1
ATOM 2420 C CA . GLU A 1 313 ? 21.687 -12.664 -19.803 1.00 95.25 313 GLU A CA 1
ATOM 2421 C C . GLU A 1 313 ? 21.822 -11.168 -19.484 1.00 95.25 313 GLU A C 1
ATOM 2423 O O . GLU A 1 313 ? 22.887 -10.738 -19.043 1.00 95.25 313 GLU A O 1
ATOM 2428 N N . ASP A 1 314 ? 20.743 -10.392 -19.601 1.00 95.19 314 ASP A N 1
ATOM 2429 C CA . ASP A 1 314 ? 20.732 -8.962 -19.278 1.00 95.19 314 ASP A CA 1
ATOM 2430 C C . ASP A 1 314 ? 21.028 -8.706 -17.798 1.00 95.19 314 ASP A C 1
ATOM 2432 O O . ASP A 1 314 ? 21.835 -7.839 -17.459 1.00 95.19 314 ASP A O 1
ATOM 2436 N N . ILE A 1 315 ? 20.408 -9.470 -16.892 1.00 93.38 315 ILE A N 1
ATOM 2437 C CA . ILE A 1 315 ? 20.639 -9.324 -15.450 1.00 93.38 315 ILE A CA 1
ATOM 2438 C C . ILE A 1 315 ? 22.049 -9.808 -15.076 1.00 93.38 315 ILE A C 1
ATOM 2440 O O . ILE A 1 315 ? 22.703 -9.176 -14.245 1.00 93.38 315 ILE A O 1
ATOM 2444 N N . GLU A 1 316 ? 22.548 -10.887 -15.686 1.00 95.06 316 GLU A N 1
ATOM 2445 C CA . GLU A 1 316 ? 23.927 -11.357 -15.491 1.00 95.06 316 GLU A CA 1
ATOM 2446 C C . GLU A 1 316 ? 24.945 -10.320 -16.002 1.00 95.06 316 GLU A C 1
ATOM 2448 O O . GLU A 1 316 ? 25.946 -10.064 -15.329 1.00 95.06 316 GLU A O 1
ATOM 2453 N N . TYR A 1 317 ? 24.664 -9.655 -17.128 1.00 96.12 317 TYR A N 1
ATOM 2454 C CA . TYR A 1 317 ? 25.466 -8.550 -17.665 1.00 96.12 317 TYR A CA 1
ATOM 2455 C C . TYR A 1 317 ? 25.440 -7.312 -16.757 1.00 96.12 317 TYR A C 1
ATOM 2457 O O . TYR A 1 317 ? 26.477 -6.694 -16.491 1.00 96.12 317 TYR A O 1
ATOM 2465 N N . MET A 1 318 ? 24.258 -6.968 -16.248 1.00 95.94 318 MET A N 1
ATOM 2466 C CA . MET A 1 318 ? 24.038 -5.842 -15.347 1.00 95.94 318 MET A CA 1
ATOM 2467 C C . MET A 1 318 ? 24.803 -6.023 -14.025 1.00 95.94 318 MET A C 1
ATOM 2469 O O . MET A 1 318 ? 25.511 -5.115 -13.582 1.00 95.94 318 MET A O 1
ATOM 2473 N N . LEU A 1 319 ? 24.701 -7.211 -13.419 1.00 94.12 319 LEU A N 1
ATOM 2474 C CA . LEU A 1 319 ? 25.278 -7.535 -12.109 1.00 94.12 319 LEU A CA 1
ATOM 2475 C C . LEU A 1 319 ? 26.713 -8.079 -12.165 1.00 94.12 319 LEU A C 1
ATOM 2477 O O . LEU A 1 319 ? 27.326 -8.237 -11.109 1.00 94.12 319 LEU A O 1
ATOM 2481 N N . GLU A 1 320 ? 27.224 -8.388 -13.360 1.00 93.50 320 GLU A N 1
ATOM 2482 C CA . GLU A 1 320 ? 28.509 -9.072 -13.587 1.00 93.50 320 GLU A CA 1
ATOM 2483 C C . GLU A 1 320 ? 28.637 -10.384 -12.788 1.00 93.50 320 GLU A C 1
ATOM 2485 O O . GLU A 1 320 ? 29.714 -10.766 -12.329 1.00 93.50 320 GLU A O 1
ATOM 2490 N N . ALA A 1 321 ? 27.514 -11.075 -12.582 1.00 91.50 321 ALA A N 1
ATOM 2491 C CA . ALA A 1 321 ? 27.429 -12.272 -11.757 1.00 91.50 321 ALA A CA 1
ATOM 2492 C C . ALA A 1 321 ? 26.379 -13.238 -12.306 1.00 91.50 321 ALA A C 1
ATOM 2494 O O . ALA A 1 321 ? 25.292 -12.820 -12.693 1.00 91.50 321 ALA A O 1
ATOM 2495 N N . SER A 1 322 ? 26.681 -14.539 -12.277 1.00 90.00 322 SER A N 1
ATOM 2496 C CA . SER A 1 322 ? 25.749 -15.580 -12.716 1.00 90.00 322 SER A CA 1
ATOM 2497 C C . SER A 1 322 ? 24.551 -15.702 -11.777 1.00 90.00 322 SER A C 1
ATOM 2499 O O . SER A 1 322 ? 24.712 -15.750 -10.552 1.00 90.00 322 SER A O 1
ATOM 2501 N N . ILE A 1 323 ? 23.360 -15.860 -12.340 1.00 92.19 323 ILE A N 1
ATOM 2502 C CA . ILE A 1 323 ? 22.131 -16.044 -11.572 1.00 92.19 323 ILE A CA 1
ATOM 2503 C C . ILE A 1 323 ? 21.995 -17.514 -11.161 1.00 92.19 323 ILE A C 1
ATOM 2505 O O . ILE A 1 323 ? 22.227 -18.432 -11.950 1.00 92.19 323 ILE A O 1
ATOM 2509 N N . SER A 1 324 ? 21.591 -17.750 -9.911 1.00 91.88 324 SER A N 1
ATOM 2510 C CA . SER A 1 324 ? 21.330 -19.101 -9.401 1.00 91.88 324 SER A CA 1
ATOM 2511 C C . SER A 1 324 ? 20.200 -19.795 -10.172 1.00 91.88 324 SER A C 1
ATOM 2513 O O . SER A 1 324 ? 19.234 -19.159 -10.599 1.00 91.88 324 SER A O 1
ATOM 2515 N N . TRP A 1 325 ? 20.280 -21.123 -10.280 1.00 91.62 325 TRP A N 1
ATOM 2516 C CA . TRP A 1 325 ? 19.251 -21.963 -10.901 1.00 91.62 325 TRP A CA 1
ATOM 2517 C C . TRP A 1 325 ? 17.857 -21.743 -10.294 1.00 91.62 325 TRP A C 1
ATOM 2519 O O . TRP A 1 325 ? 16.865 -21.807 -11.016 1.00 91.62 325 TRP A O 1
ATOM 2529 N N . TYR A 1 326 ? 17.795 -21.418 -8.997 1.00 91.88 326 TYR A N 1
ATOM 2530 C CA . TYR A 1 326 ? 16.554 -21.099 -8.293 1.00 91.88 326 TYR A CA 1
ATOM 2531 C C . TYR A 1 326 ? 15.774 -19.984 -9.003 1.00 91.88 326 TYR A C 1
ATOM 2533 O O . TYR A 1 326 ? 14.622 -20.175 -9.369 1.00 91.88 326 TYR A O 1
ATOM 2541 N N . TRP A 1 327 ? 16.416 -18.846 -9.282 1.00 90.25 327 TRP A N 1
ATOM 2542 C CA . TRP A 1 327 ? 15.761 -17.703 -9.927 1.00 90.25 327 TRP A CA 1
ATOM 2543 C C . TRP A 1 327 ? 15.385 -17.988 -11.379 1.00 90.25 327 TRP A C 1
ATOM 2545 O O . TRP A 1 327 ? 14.312 -17.586 -11.820 1.00 90.25 327 TRP A O 1
ATOM 2555 N N . LYS A 1 328 ? 16.222 -18.747 -12.099 1.00 90.75 328 LYS A N 1
ATOM 2556 C CA . LYS A 1 328 ? 15.939 -19.165 -13.480 1.00 90.75 328 LYS A CA 1
ATOM 2557 C C . LYS A 1 328 ? 14.648 -19.989 -13.558 1.00 90.75 328 LYS A C 1
ATOM 2559 O O . LYS A 1 328 ? 13.809 -19.725 -14.415 1.00 90.75 328 LYS A O 1
ATOM 2564 N N . ILE A 1 329 ? 14.456 -20.937 -12.637 1.00 91.38 329 ILE A N 1
ATOM 2565 C CA . ILE A 1 329 ? 13.225 -21.741 -12.557 1.00 91.38 329 ILE A CA 1
ATOM 2566 C C . ILE A 1 329 ? 12.044 -20.900 -12.072 1.00 91.38 329 ILE A C 1
ATOM 2568 O O . ILE A 1 329 ? 10.950 -21.003 -12.631 1.00 91.38 329 ILE A O 1
ATOM 2572 N N . THR A 1 330 ? 12.252 -20.054 -11.062 1.00 91.19 330 THR A N 1
ATOM 2573 C CA . THR A 1 330 ? 11.179 -19.223 -10.512 1.00 91.19 330 THR A CA 1
ATOM 2574 C C . THR A 1 330 ? 10.608 -18.289 -11.572 1.00 91.19 330 THR A C 1
ATOM 2576 O O . THR A 1 330 ? 9.402 -18.296 -11.791 1.00 91.19 330 THR A O 1
ATOM 2579 N N . TRP A 1 331 ? 11.451 -17.554 -12.296 1.00 89.50 331 TRP A N 1
ATOM 2580 C CA . TRP A 1 331 ? 10.991 -16.629 -13.334 1.00 89.50 331 TRP A CA 1
ATOM 2581 C C . TRP A 1 331 ? 10.493 -17.340 -14.593 1.00 89.50 331 TRP A C 1
ATOM 2583 O O . TRP A 1 331 ? 9.495 -16.921 -15.168 1.00 89.50 331 TRP A O 1
ATOM 2593 N N . GLY A 1 332 ? 11.167 -18.411 -15.020 1.00 85.12 332 GLY A N 1
ATOM 2594 C CA . GLY A 1 332 ? 10.834 -19.100 -16.267 1.00 85.12 332 GLY A CA 1
ATOM 2595 C C . GLY A 1 332 ? 9.615 -20.019 -16.181 1.00 85.12 332 GLY A C 1
ATOM 2596 O O . GLY A 1 332 ? 8.977 -20.265 -17.201 1.00 85.12 332 GLY A O 1
ATOM 2597 N N . VAL A 1 333 ? 9.295 -20.548 -14.994 1.00 86.19 333 VAL A N 1
ATOM 2598 C CA . VAL A 1 333 ? 8.266 -21.590 -14.833 1.00 86.19 333 VAL A CA 1
ATOM 2599 C C . VAL A 1 333 ? 7.321 -21.303 -13.673 1.00 86.19 333 VAL A C 1
ATOM 2601 O O . VAL A 1 333 ? 6.111 -21.271 -13.887 1.00 86.19 333 VAL A O 1
ATOM 2604 N N . LEU A 1 334 ? 7.828 -21.077 -12.455 1.00 88.69 334 LEU A N 1
ATOM 2605 C CA . LEU A 1 334 ? 6.949 -20.997 -11.279 1.00 88.69 334 LEU A CA 1
ATOM 2606 C C . LEU A 1 334 ? 6.059 -19.751 -11.287 1.00 88.69 334 LEU A C 1
ATOM 2608 O O . LEU A 1 334 ? 4.862 -19.886 -11.058 1.00 88.69 334 LEU A O 1
ATOM 2612 N N . SER A 1 335 ? 6.605 -18.566 -11.572 1.00 87.31 335 SER A N 1
ATOM 2613 C CA . SER A 1 335 ? 5.831 -17.319 -11.616 1.00 87.31 335 SER A CA 1
ATOM 2614 C C . SER A 1 335 ? 4.769 -17.321 -12.723 1.00 87.31 335 SER A C 1
ATOM 2616 O O . SER A 1 335 ? 3.627 -16.959 -12.444 1.00 87.31 335 SER A O 1
ATOM 2618 N N . PRO A 1 336 ? 5.068 -17.763 -13.960 1.00 85.31 336 PRO A N 1
ATOM 2619 C CA . PRO A 1 336 ? 4.029 -17.877 -14.973 1.00 85.31 336 PRO A CA 1
ATOM 2620 C C . PRO A 1 336 ? 2.947 -18.911 -14.639 1.00 85.31 336 PRO A C 1
ATOM 2622 O O . PRO A 1 336 ? 1.764 -18.648 -14.844 1.00 85.31 336 PRO A O 1
ATOM 2625 N N . VAL A 1 337 ? 3.320 -20.074 -14.090 1.00 84.31 337 VAL A N 1
ATOM 2626 C CA . VAL A 1 337 ? 2.346 -21.102 -13.690 1.00 84.31 337 VAL A CA 1
ATOM 2627 C C . VAL A 1 337 ? 1.475 -20.614 -12.535 1.00 84.31 337 VAL A C 1
ATOM 2629 O O . VAL A 1 337 ? 0.260 -20.788 -12.592 1.00 84.31 337 VAL A O 1
ATOM 2632 N N . SER A 1 338 ? 2.052 -19.975 -11.514 1.00 82.06 338 SER A N 1
ATOM 2633 C CA . SER A 1 338 ? 1.285 -19.462 -10.374 1.00 82.06 338 SER A CA 1
ATOM 2634 C C . SER A 1 338 ? 0.282 -18.387 -10.795 1.00 82.06 338 SER A C 1
ATOM 2636 O O . SER A 1 338 ? -0.847 -18.403 -10.310 1.00 82.06 338 SER A O 1
ATOM 2638 N N . LEU A 1 339 ? 0.645 -17.526 -11.752 1.00 79.88 339 LEU A N 1
ATOM 2639 C CA . LEU A 1 339 ? -0.252 -16.527 -12.338 1.00 79.88 339 LEU A CA 1
ATOM 2640 C C . LEU A 1 339 ? -1.378 -17.140 -13.182 1.00 79.88 339 LEU A C 1
ATOM 2642 O O . LEU A 1 339 ? -2.517 -16.690 -13.113 1.00 79.88 339 LEU A O 1
ATOM 2646 N N . ILE A 1 340 ? -1.095 -18.185 -13.965 1.00 78.06 340 ILE A N 1
ATOM 2647 C CA . ILE A 1 340 ? -2.136 -18.885 -14.737 1.00 78.06 340 ILE A CA 1
ATOM 2648 C C . ILE A 1 340 ? -3.109 -19.604 -13.796 1.00 78.06 340 ILE A C 1
ATOM 2650 O O . ILE A 1 340 ? -4.322 -19.553 -13.995 1.00 78.06 340 ILE A O 1
ATOM 2654 N N . VAL A 1 341 ? -2.589 -20.266 -12.759 1.00 77.31 341 VAL A N 1
ATOM 2655 C CA . VAL A 1 341 ? -3.407 -20.967 -11.762 1.00 77.31 341 VAL A CA 1
ATOM 2656 C C . VAL A 1 341 ? -4.263 -19.980 -10.971 1.00 77.31 341 VAL A C 1
ATOM 2658 O O . VAL A 1 341 ? -5.436 -20.273 -10.722 1.00 77.31 341 VAL A O 1
ATOM 2661 N N . SER A 1 342 ? -3.725 -18.811 -10.609 1.00 73.69 342 SER A N 1
ATOM 2662 C CA . SER A 1 342 ? -4.487 -17.781 -9.903 1.00 73.69 342 SER A CA 1
ATOM 2663 C C . SER A 1 342 ? -5.574 -17.159 -10.787 1.00 73.69 342 SER A C 1
ATOM 2665 O O . SER A 1 342 ? -6.708 -17.061 -10.321 1.00 73.69 342 SER A O 1
ATOM 2667 N N . ASP A 1 343 ? -5.305 -16.846 -12.064 1.00 72.19 343 ASP A N 1
ATOM 2668 C CA . ASP A 1 343 ? -6.327 -16.338 -13.002 1.00 72.19 343 ASP A CA 1
ATOM 2669 C C . ASP A 1 343 ? -7.421 -17.383 -13.280 1.00 72.19 343 ASP A C 1
ATOM 2671 O O . ASP A 1 343 ? -8.614 -17.078 -13.238 1.00 72.19 343 ASP A O 1
ATOM 2675 N N . PHE A 1 344 ? -7.047 -18.646 -13.506 1.00 68.69 344 PHE A N 1
ATOM 2676 C CA . PHE A 1 344 ? -8.014 -19.710 -13.787 1.00 68.69 344 PHE A CA 1
ATOM 2677 C C . PHE A 1 344 ? -8.913 -20.003 -12.580 1.00 68.69 344 PHE A C 1
ATOM 2679 O O . PHE A 1 344 ? -10.135 -20.097 -12.718 1.00 68.69 344 PHE A O 1
ATOM 2686 N N . SER A 1 345 ? -8.324 -20.085 -11.384 1.00 65.56 345 SER A N 1
ATOM 2687 C CA . SER A 1 345 ? -9.075 -20.260 -10.135 1.00 65.56 345 SER A CA 1
ATOM 2688 C C . SER A 1 345 ? -9.985 -19.061 -9.873 1.00 65.56 345 SER A C 1
ATOM 2690 O O . SER A 1 345 ? -11.148 -19.237 -9.514 1.00 65.56 345 SER A O 1
ATOM 2692 N N . PHE A 1 346 ? -9.514 -17.844 -10.147 1.00 64.38 346 PHE A N 1
ATOM 2693 C CA . PHE A 1 346 ? -10.322 -16.635 -10.045 1.00 64.38 346 PHE A CA 1
ATOM 2694 C C . PHE A 1 346 ? -11.555 -16.680 -10.964 1.00 64.38 346 PHE A C 1
ATOM 2696 O O . PHE A 1 346 ? -12.681 -16.441 -10.515 1.00 64.38 346 PHE A O 1
ATOM 2703 N N . ARG A 1 347 ? -11.389 -17.064 -12.237 1.00 63.06 347 ARG A N 1
ATOM 2704 C CA . ARG A 1 347 ? -12.515 -17.221 -13.178 1.00 63.06 347 ARG A CA 1
ATOM 2705 C C . ARG A 1 347 ? -13.499 -18.303 -12.728 1.00 63.06 347 ARG A C 1
ATOM 2707 O O . ARG A 1 347 ? -14.709 -18.099 -12.814 1.00 63.06 347 ARG A O 1
ATOM 2714 N N . PHE A 1 348 ? -13.003 -19.436 -12.239 1.00 61.53 348 PHE A N 1
ATOM 2715 C CA . PHE A 1 348 ? -13.843 -20.576 -11.874 1.00 61.53 348 PHE A CA 1
ATOM 2716 C C . PHE A 1 348 ? -14.632 -20.348 -10.577 1.00 61.53 348 PHE A C 1
ATOM 2718 O O . PHE A 1 348 ? -15.823 -20.644 -10.532 1.00 61.53 348 PHE A O 1
ATOM 2725 N N . TYR A 1 349 ? -14.011 -19.776 -9.543 1.00 57.38 349 TYR A N 1
ATOM 2726 C CA . TYR A 1 349 ? -14.659 -19.580 -8.242 1.00 57.38 349 TYR A CA 1
ATOM 2727 C C . TYR A 1 349 ? -15.476 -18.289 -8.151 1.00 57.38 349 TYR A C 1
ATOM 2729 O O . TYR A 1 349 ? -16.507 -18.283 -7.483 1.00 57.38 349 TYR A O 1
ATOM 2737 N N . PHE A 1 350 ? -15.083 -17.211 -8.841 1.00 56.22 350 PHE A N 1
ATOM 2738 C CA . PHE A 1 350 ? -15.732 -15.903 -8.677 1.00 56.22 350 PHE A CA 1
ATOM 2739 C C . PHE A 1 350 ? -16.587 -15.450 -9.866 1.00 56.22 350 PHE A C 1
ATOM 2741 O O . PHE A 1 350 ? -17.577 -14.754 -9.642 1.00 56.22 350 PHE A O 1
ATOM 2748 N N . LEU A 1 351 ? -16.293 -15.843 -11.113 1.00 53.41 351 LEU A N 1
ATOM 2749 C CA . LEU A 1 351 ? -17.159 -15.489 -12.256 1.00 53.41 351 LEU A CA 1
ATOM 2750 C C . LEU A 1 351 ? -18.293 -16.501 -12.471 1.00 53.41 351 LEU A C 1
ATOM 2752 O O . LEU A 1 351 ? -19.405 -16.101 -12.824 1.00 53.41 351 LEU A O 1
ATOM 2756 N N . ALA A 1 352 ? -18.060 -17.789 -12.199 1.00 46.66 352 ALA A N 1
ATOM 2757 C CA . ALA A 1 352 ? -19.082 -18.827 -12.367 1.00 46.66 352 ALA A CA 1
ATOM 2758 C C . ALA A 1 352 ? -20.342 -18.650 -11.481 1.00 46.66 352 ALA A C 1
ATOM 2760 O O . ALA A 1 352 ? -21.435 -18.967 -11.963 1.00 46.66 352 ALA A O 1
ATOM 2761 N N . PRO A 1 353 ? -20.269 -18.125 -10.236 1.00 46.59 353 PRO A N 1
ATOM 2762 C CA . PRO A 1 353 ? -21.464 -17.861 -9.430 1.00 46.59 353 PRO A CA 1
ATOM 2763 C C . PRO A 1 353 ? -22.117 -16.503 -9.726 1.00 46.59 353 PRO A C 1
ATOM 2765 O O . PRO A 1 353 ? -23.331 -16.374 -9.581 1.00 46.59 353 PRO A O 1
ATOM 2768 N N . VAL A 1 354 ? -21.354 -15.489 -10.161 1.00 45.75 354 VAL A N 1
ATOM 2769 C CA . VAL A 1 354 ? -21.899 -14.149 -10.468 1.00 45.75 354 VAL A CA 1
ATOM 2770 C C . VAL A 1 354 ? -22.730 -14.181 -11.750 1.00 45.75 354 VAL A C 1
ATOM 2772 O O . VAL A 1 354 ? -23.834 -13.643 -11.771 1.00 45.75 354 VAL A O 1
ATOM 2775 N N . GLY A 1 355 ? -22.287 -14.922 -12.773 1.00 37.25 355 GLY A N 1
ATOM 2776 C CA . GLY A 1 355 ? -23.114 -15.198 -13.952 1.00 37.25 355 GLY A CA 1
ATOM 2777 C C . GLY A 1 355 ? -24.398 -15.968 -13.619 1.00 37.25 355 GLY A C 1
ATOM 2778 O O . GLY A 1 355 ? -25.385 -15.853 -14.331 1.00 37.25 355 GLY A O 1
ATOM 2779 N N . ARG A 1 356 ? -24.438 -16.710 -12.506 1.00 34.75 356 ARG A N 1
ATOM 2780 C CA . ARG A 1 356 ? -25.634 -17.455 -12.097 1.00 34.75 356 ARG A CA 1
ATOM 2781 C C . ARG A 1 356 ? -26.633 -16.609 -11.300 1.00 34.75 356 ARG A C 1
ATOM 2783 O O . ARG A 1 356 ? -27.821 -16.865 -11.404 1.00 34.75 356 ARG A O 1
ATOM 2790 N N . ARG A 1 357 ? -26.199 -15.581 -10.559 1.00 35.94 357 ARG A N 1
ATOM 2791 C CA . ARG A 1 357 ? -27.132 -14.663 -9.868 1.00 35.94 357 ARG A CA 1
ATOM 2792 C C . ARG A 1 357 ? -27.705 -13.578 -10.778 1.00 35.94 357 ARG A C 1
ATOM 2794 O O . ARG A 1 357 ? -28.836 -13.174 -10.579 1.00 35.94 357 ARG A O 1
ATOM 2801 N N . VAL A 1 358 ? -26.966 -13.142 -11.800 1.00 40.06 358 VAL A N 1
ATOM 2802 C CA . VAL A 1 358 ? -27.444 -12.092 -12.723 1.00 40.06 358 VAL A CA 1
ATOM 2803 C C . VAL A 1 358 ? -28.409 -12.634 -13.791 1.00 40.06 358 VAL A C 1
ATOM 2805 O O . VAL A 1 358 ? -29.248 -11.887 -14.274 1.00 40.06 358 VAL A O 1
ATOM 2808 N N . PHE A 1 359 ? -28.332 -13.924 -14.144 1.00 34.22 359 PHE A N 1
ATOM 2809 C CA . PHE A 1 359 ? -29.163 -14.517 -15.206 1.00 34.22 359 PHE A CA 1
ATOM 2810 C C . PHE A 1 359 ? -30.323 -15.404 -14.721 1.00 34.22 359 PHE A C 1
ATOM 2812 O O . PHE A 1 359 ? -31.119 -15.835 -15.549 1.00 34.22 359 PHE A O 1
ATOM 2819 N N . PHE A 1 360 ? -30.431 -15.699 -13.420 1.00 33.59 360 PHE A N 1
ATOM 2820 C CA . PHE A 1 360 ? -31.515 -16.541 -12.879 1.00 33.59 360 PHE A CA 1
ATOM 2821 C C . PHE A 1 360 ? -32.449 -15.817 -11.893 1.00 33.59 360 PHE A C 1
ATOM 2823 O O . PHE A 1 360 ? -33.381 -16.437 -11.390 1.00 33.59 360 PHE A O 1
ATOM 2830 N N . GLU A 1 361 ? -32.247 -14.517 -11.659 1.00 34.69 361 GLU A N 1
ATOM 2831 C CA . GLU A 1 361 ? -33.189 -13.637 -10.940 1.00 34.69 361 GLU A CA 1
ATOM 2832 C C . GLU A 1 361 ? -33.673 -12.481 -11.839 1.00 34.69 361 GLU 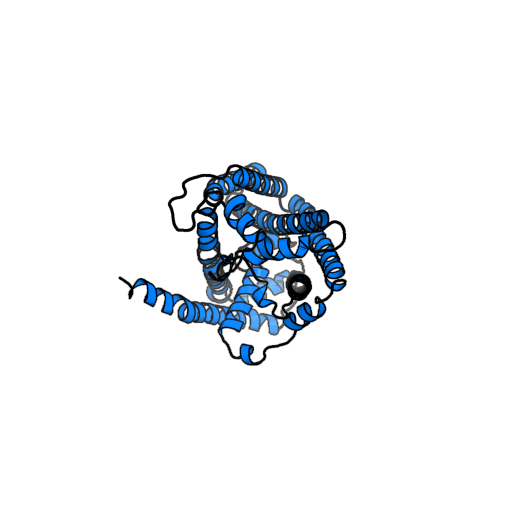A C 1
ATOM 2834 O O . GLU A 1 361 ? -33.770 -11.334 -11.404 1.00 34.69 361 GLU A O 1
ATOM 2839 N N . SER A 1 362 ? -33.950 -12.780 -13.114 1.00 34.12 362 SER A N 1
ATOM 2840 C CA . SER A 1 362 ? -34.671 -11.886 -14.035 1.00 34.12 362 SER A CA 1
ATOM 2841 C C . SER A 1 362 ? -36.082 -12.386 -14.296 1.00 34.12 362 SER A C 1
ATOM 2843 O O . SER A 1 362 ? -36.175 -13.565 -14.717 1.00 34.12 362 SER A O 1
#

InterPro domains:
  IPR000175 Sodium:neurotransmitter symporter [PF00209] (9-341)
  IPR000175 Sodium:neurotransmitter symporter [PR00176] (68-85)
  IPR000175 Sodium:neurotransmitter symporter [PR00176] (150-170)
  IPR000175 Sodium:neurotransmitter symporter [PR00176] (208-227)
  IPR000175 Sodium:neurotransmitter symporter [PR00176] (288-308)
  IPR000175 Sodium:neurotransmitter symporter [PS50267] (1-341)
  IPR000175 Sodium:neurotransmitter symporter [PTHR11616] (11-341)
  IPR037272 Sodium:neurotransmitter symporter superfamily [SSF161070] (14-349)